Protein AF-B8M365-F1 (afdb_monomer)

Structure (mmCIF, N/CA/C/O backbone):
data_AF-B8M365-F1
#
_entry.id   AF-B8M365-F1
#
loop_
_atom_site.group_PDB
_atom_site.id
_atom_site.type_symbol
_atom_site.label_atom_id
_atom_site.label_alt_id
_atom_site.label_comp_id
_atom_site.label_asym_id
_atom_site.label_entity_id
_atom_site.label_seq_id
_atom_site.pdbx_PDB_ins_code
_atom_site.Cartn_x
_atom_site.Cartn_y
_atom_site.Cartn_z
_atom_site.occupancy
_atom_site.B_iso_or_equiv
_atom_site.auth_seq_id
_atom_site.auth_comp_id
_atom_site.auth_asym_id
_atom_site.auth_atom_id
_atom_site.pdbx_PDB_model_num
ATOM 1 N N . MET A 1 1 ? 27.243 -5.335 -14.458 1.00 75.81 1 MET A N 1
ATOM 2 C CA . MET A 1 1 ? 27.919 -6.411 -13.689 1.00 75.81 1 MET A CA 1
ATOM 3 C C . MET A 1 1 ? 27.919 -6.157 -12.179 1.00 75.81 1 MET A C 1
ATOM 5 O O . MET A 1 1 ? 27.579 -7.072 -11.443 1.00 75.81 1 MET A O 1
ATOM 9 N N . HIS A 1 2 ? 28.238 -4.947 -11.696 1.00 84.62 2 HIS A N 1
ATOM 10 C CA . HIS A 1 2 ? 28.269 -4.667 -10.249 1.00 84.62 2 HIS A CA 1
ATOM 11 C C . HIS A 1 2 ? 26.944 -4.940 -9.514 1.00 84.62 2 HIS A C 1
ATOM 13 O O . HIS A 1 2 ? 27.007 -5.467 -8.414 1.00 84.62 2 HIS A O 1
ATOM 19 N N . ALA A 1 3 ? 25.778 -4.722 -10.140 1.00 81.56 3 ALA A N 1
ATOM 20 C CA . ALA A 1 3 ? 24.477 -5.040 -9.534 1.00 81.56 3 ALA A CA 1
ATOM 21 C C . ALA A 1 3 ? 24.341 -6.520 -9.137 1.00 81.56 3 ALA A C 1
ATOM 23 O O . ALA A 1 3 ? 23.904 -6.835 -8.036 1.00 81.56 3 ALA A O 1
ATOM 24 N N . VAL A 1 4 ? 24.778 -7.430 -10.014 1.00 86.81 4 VAL A N 1
ATOM 25 C CA . VAL A 1 4 ? 24.763 -8.878 -9.751 1.00 86.81 4 VAL A CA 1
ATOM 26 C C . VAL A 1 4 ? 25.690 -9.208 -8.583 1.00 86.81 4 VAL A C 1
ATOM 28 O O . VAL A 1 4 ? 25.300 -9.934 -7.677 1.00 86.81 4 VAL A O 1
ATOM 31 N N . LEU A 1 5 ? 26.887 -8.613 -8.560 1.00 88.31 5 LEU A N 1
ATOM 32 C CA . LEU A 1 5 ? 27.856 -8.806 -7.478 1.00 88.31 5 LEU A CA 1
ATOM 33 C C . LEU A 1 5 ? 27.360 -8.241 -6.140 1.00 88.31 5 LEU A C 1
ATOM 35 O O . LEU A 1 5 ? 27.644 -8.830 -5.101 1.00 88.31 5 LEU A O 1
ATOM 39 N N . THR A 1 6 ? 26.592 -7.147 -6.152 1.00 85.19 6 THR A N 1
ATOM 40 C CA . THR A 1 6 ? 25.912 -6.626 -4.959 1.00 85.19 6 THR A CA 1
ATOM 41 C C . THR A 1 6 ? 24.927 -7.650 -4.405 1.00 85.19 6 THR A C 1
ATOM 43 O O . THR A 1 6 ? 24.971 -7.929 -3.210 1.00 85.19 6 THR A O 1
ATOM 46 N N . ILE A 1 7 ? 24.092 -8.259 -5.256 1.00 84.88 7 ILE A N 1
ATOM 47 C CA . ILE A 1 7 ? 23.144 -9.299 -4.828 1.00 84.88 7 ILE A CA 1
ATOM 48 C C . ILE A 1 7 ? 23.863 -10.539 -4.311 1.00 84.88 7 ILE A C 1
ATOM 50 O O . ILE A 1 7 ? 23.531 -11.035 -3.238 1.00 84.88 7 ILE A O 1
ATOM 54 N N . SER A 1 8 ? 24.881 -11.020 -5.025 1.00 88.00 8 SER A N 1
ATOM 55 C CA . SER A 1 8 ? 25.672 -12.168 -4.576 1.00 88.00 8 SER A CA 1
ATOM 56 C C . SER A 1 8 ? 26.343 -11.899 -3.227 1.00 88.00 8 SER A C 1
ATOM 58 O O . SER A 1 8 ? 26.321 -12.762 -2.355 1.00 88.00 8 SER A O 1
ATOM 60 N N . ALA A 1 9 ? 26.891 -10.697 -3.021 1.00 85.31 9 ALA A N 1
ATOM 61 C CA . ALA A 1 9 ? 27.483 -10.302 -1.746 1.00 85.31 9 ALA A CA 1
ATOM 62 C C . ALA A 1 9 ? 26.435 -10.142 -0.629 1.00 85.31 9 ALA A C 1
ATOM 64 O O . ALA A 1 9 ? 26.726 -10.515 0.505 1.00 85.31 9 ALA A O 1
ATOM 65 N N . SER A 1 10 ? 25.223 -9.659 -0.940 1.00 81.62 10 SER A N 1
ATOM 66 C CA . SER A 1 10 ? 24.085 -9.625 -0.001 1.00 81.62 10 SER A CA 1
ATOM 67 C C . SER A 1 10 ? 23.732 -11.034 0.475 1.00 81.62 10 SER A C 1
ATOM 69 O O . SER A 1 10 ? 23.729 -11.313 1.673 1.00 81.62 10 SER A O 1
ATOM 71 N N . HIS A 1 11 ? 23.566 -11.966 -0.467 1.00 84.00 11 HIS A N 1
ATOM 72 C CA . HIS A 1 11 ? 23.275 -13.366 -0.167 1.00 84.00 11 HIS A CA 1
ATOM 73 C C . HIS A 1 11 ? 24.380 -14.035 0.661 1.00 84.00 11 HIS A C 1
ATOM 75 O O . HIS A 1 11 ? 24.092 -14.744 1.624 1.00 84.00 11 HIS A O 1
ATOM 81 N N . LEU A 1 12 ? 25.651 -13.805 0.318 1.00 85.44 12 LEU A N 1
ATOM 82 C CA . LEU A 1 12 ? 26.779 -14.335 1.089 1.00 85.44 12 LEU A CA 1
ATOM 83 C C . LEU A 1 12 ? 26.839 -13.739 2.498 1.00 85.44 12 LEU A C 1
ATOM 85 O O . LEU A 1 12 ? 27.139 -14.456 3.448 1.00 85.44 12 LEU A O 1
ATOM 89 N N . ASN A 1 13 ? 26.513 -12.456 2.654 1.00 83.56 13 ASN A N 1
ATOM 90 C CA . ASN A 1 13 ? 26.421 -11.813 3.960 1.00 83.56 13 ASN A CA 1
ATOM 91 C C . ASN A 1 13 ? 25.272 -12.388 4.807 1.00 83.56 13 ASN A C 1
ATOM 93 O O . ASN A 1 13 ? 25.428 -12.529 6.016 1.00 83.56 13 ASN A O 1
ATOM 97 N N . TYR A 1 14 ? 24.150 -12.765 4.186 1.00 81.31 14 TYR A N 1
ATOM 98 C CA . TYR A 1 14 ? 23.052 -13.453 4.869 1.00 81.31 14 TYR A CA 1
ATOM 99 C C . TYR A 1 14 ? 23.452 -14.860 5.342 1.00 81.31 14 TYR A C 1
ATOM 101 O O . TYR A 1 14 ? 23.191 -15.227 6.485 1.00 81.31 14 TYR A O 1
ATOM 109 N N . LEU A 1 15 ? 24.121 -15.642 4.486 1.00 85.56 15 LEU A N 1
ATOM 110 C CA . LEU A 1 15 ? 24.550 -17.008 4.814 1.00 85.56 15 LEU A CA 1
ATOM 111 C C . LEU A 1 15 ? 25.716 -17.047 5.814 1.00 85.56 15 LEU A C 1
ATOM 113 O O . LEU A 1 15 ? 25.791 -17.954 6.641 1.00 85.56 15 LEU A O 1
ATOM 117 N N . LEU A 1 16 ? 26.634 -16.080 5.737 1.00 87.00 16 LEU A N 1
ATOM 118 C CA . LEU A 1 16 ? 27.863 -16.016 6.532 1.00 87.00 16 LEU A CA 1
ATOM 119 C C . LEU A 1 16 ? 28.022 -14.628 7.184 1.00 87.00 16 LEU A C 1
ATOM 121 O O . LEU A 1 16 ? 28.951 -13.885 6.848 1.00 87.00 16 LEU A O 1
ATOM 125 N N . PRO A 1 17 ? 27.162 -14.273 8.159 1.00 79.12 17 PRO A N 1
ATOM 126 C CA . PRO A 1 17 ? 27.130 -12.929 8.744 1.00 79.12 17 PRO A CA 1
ATOM 127 C C . PRO A 1 17 ? 28.373 -12.586 9.579 1.00 79.12 17 PRO A C 1
ATOM 129 O O . PRO A 1 17 ? 28.617 -11.421 9.883 1.00 79.12 17 PRO A O 1
ATOM 132 N N . GLN A 1 18 ? 29.178 -13.583 9.957 1.00 82.62 18 GLN A N 1
ATOM 133 C CA . GLN A 1 18 ? 30.396 -13.394 10.755 1.00 82.62 18 GLN A CA 1
ATOM 134 C C . GLN A 1 18 ? 31.571 -12.827 9.940 1.00 82.62 18 GLN A C 1
ATOM 136 O O . GLN A 1 18 ? 32.544 -12.336 10.512 1.00 82.62 18 GLN A O 1
ATOM 141 N N . GLN A 1 19 ? 31.498 -12.871 8.608 1.00 87.94 19 GLN A N 1
ATOM 142 C CA . GLN A 1 19 ? 32.554 -12.375 7.731 1.00 87.94 19 GLN A CA 1
ATOM 143 C C . GLN A 1 19 ? 32.288 -10.920 7.333 1.00 87.94 19 GLN A C 1
ATOM 145 O O . GLN A 1 19 ? 31.542 -10.633 6.396 1.00 87.94 19 GLN A O 1
ATOM 150 N N . ALA A 1 20 ? 32.964 -9.987 8.008 1.00 83.31 20 ALA A N 1
ATOM 151 C CA . ALA A 1 20 ? 32.857 -8.549 7.731 1.00 83.31 20 ALA A CA 1
ATOM 152 C C . ALA A 1 20 ? 33.226 -8.168 6.279 1.00 83.31 20 ALA A C 1
ATOM 154 O O . ALA A 1 20 ? 32.794 -7.128 5.772 1.00 83.31 20 ALA A O 1
ATOM 155 N N . GLU A 1 21 ? 33.997 -9.014 5.592 1.00 85.88 21 GLU A N 1
ATOM 156 C CA . GLU A 1 21 ? 34.370 -8.839 4.187 1.00 85.88 21 GLU A CA 1
ATOM 157 C C . GLU A 1 21 ? 33.162 -8.876 3.245 1.00 85.88 21 GLU A C 1
ATOM 159 O O . GLU A 1 21 ? 33.115 -8.082 2.306 1.00 85.88 21 GLU A O 1
ATOM 164 N N . ASN A 1 22 ? 32.146 -9.698 3.533 1.00 83.00 22 ASN A N 1
ATOM 165 C CA . ASN A 1 22 ? 30.946 -9.813 2.698 1.00 83.00 22 ASN A CA 1
ATOM 166 C C . ASN A 1 22 ? 30.120 -8.522 2.742 1.00 83.00 22 ASN A C 1
ATOM 168 O O . ASN A 1 22 ? 29.745 -7.979 1.700 1.00 83.00 22 ASN A O 1
ATOM 172 N N . LYS A 1 23 ? 29.943 -7.949 3.940 1.00 80.19 23 LYS A N 1
ATOM 173 C CA . LYS A 1 23 ? 29.295 -6.642 4.122 1.00 80.19 23 LYS A CA 1
ATOM 174 C C . LYS A 1 23 ? 30.067 -5.515 3.430 1.00 80.19 23 LYS A C 1
ATOM 176 O O . LYS A 1 23 ? 29.472 -4.637 2.805 1.00 80.19 23 LYS A O 1
ATOM 181 N N . ARG A 1 24 ? 31.403 -5.535 3.506 1.00 84.94 24 ARG A N 1
ATOM 182 C CA . ARG A 1 24 ? 32.257 -4.551 2.823 1.00 84.94 24 ARG A CA 1
ATOM 183 C C . ARG A 1 24 ? 32.151 -4.674 1.301 1.00 84.94 24 ARG A C 1
ATOM 185 O O . ARG A 1 24 ? 31.997 -3.657 0.628 1.00 84.94 24 ARG A O 1
ATOM 192 N N . ALA A 1 25 ? 32.213 -5.892 0.768 1.00 85.44 25 ALA A N 1
ATOM 193 C CA . ALA A 1 25 ? 32.089 -6.166 -0.660 1.00 85.44 25 ALA A CA 1
ATOM 194 C C . ALA A 1 25 ? 30.725 -5.714 -1.200 1.00 85.44 25 ALA A C 1
ATOM 196 O O . ALA A 1 25 ? 30.676 -5.010 -2.208 1.00 85.44 25 ALA A O 1
ATOM 197 N N . MET A 1 26 ? 29.641 -6.017 -0.480 1.00 84.31 26 MET A N 1
ATOM 198 C CA . MET A 1 26 ? 28.286 -5.554 -0.793 1.00 84.31 26 MET A CA 1
ATOM 199 C C . MET A 1 26 ? 28.225 -4.027 -0.951 1.00 84.31 26 MET A C 1
ATOM 201 O O . MET A 1 26 ? 27.811 -3.535 -1.999 1.00 84.31 26 MET A O 1
ATOM 205 N N . ASN A 1 27 ? 28.718 -3.269 0.035 1.00 81.31 27 ASN A N 1
ATOM 206 C CA . ASN A 1 27 ? 28.713 -1.801 -0.010 1.00 81.31 27 ASN A CA 1
ATOM 207 C C . ASN A 1 27 ? 29.565 -1.235 -1.161 1.00 81.31 27 ASN A C 1
ATOM 209 O O . ASN A 1 27 ? 29.186 -0.257 -1.812 1.00 81.31 27 ASN A O 1
ATOM 213 N N . ILE A 1 28 ? 30.715 -1.853 -1.445 1.00 87.69 28 ILE A N 1
ATOM 214 C CA . ILE A 1 28 ? 31.583 -1.449 -2.559 1.00 87.69 28 ILE A CA 1
ATOM 215 C C . ILE A 1 28 ? 30.867 -1.668 -3.895 1.00 87.69 28 ILE A C 1
ATOM 217 O O . ILE A 1 28 ? 30.856 -0.771 -4.738 1.00 87.69 28 ILE A O 1
ATOM 221 N N . TYR A 1 29 ? 30.241 -2.825 -4.102 1.00 86.81 29 TYR A N 1
ATOM 222 C CA . TYR A 1 29 ? 29.533 -3.093 -5.351 1.00 86.81 29 TYR A CA 1
ATOM 223 C C . TYR A 1 29 ? 28.278 -2.237 -5.497 1.00 86.81 29 TYR A C 1
ATOM 225 O O . TYR A 1 29 ? 28.026 -1.727 -6.590 1.00 86.81 29 TYR A O 1
ATOM 233 N N . LEU A 1 30 ? 27.547 -1.971 -4.411 1.00 83.75 30 LEU A N 1
ATOM 234 C CA . LEU A 1 30 ? 26.404 -1.060 -4.428 1.00 83.75 30 LEU A CA 1
ATOM 235 C C . LEU A 1 30 ? 26.826 0.361 -4.823 1.00 83.75 30 LEU A C 1
ATOM 237 O O . LEU A 1 30 ? 26.263 0.932 -5.758 1.00 83.75 30 LEU A O 1
ATOM 241 N N . SER A 1 31 ? 27.866 0.903 -4.181 1.00 83.44 31 SER A N 1
ATOM 242 C CA . SER A 1 31 ? 28.373 2.253 -4.476 1.00 83.44 31 SER A CA 1
ATOM 243 C C . SER A 1 31 ? 28.884 2.410 -5.911 1.00 83.44 31 SER A C 1
ATOM 245 O O . SER A 1 31 ? 28.840 3.509 -6.454 1.00 83.44 31 SER A O 1
ATOM 247 N N . ARG A 1 32 ? 29.313 1.318 -6.559 1.00 84.81 32 ARG A N 1
ATOM 248 C CA . ARG A 1 32 ? 29.678 1.297 -7.986 1.00 84.81 32 ARG A CA 1
ATOM 249 C C . ARG A 1 32 ? 28.491 1.061 -8.916 1.00 84.81 32 ARG A C 1
ATOM 251 O O . ARG A 1 32 ? 28.518 1.502 -10.061 1.00 84.81 32 ARG A O 1
ATOM 258 N N . THR A 1 33 ? 27.451 0.383 -8.441 1.00 83.88 33 THR A N 1
ATOM 259 C CA . THR A 1 33 ? 26.238 0.103 -9.219 1.00 83.88 33 THR A CA 1
ATOM 260 C C . THR A 1 33 ? 25.389 1.355 -9.399 1.00 83.88 33 THR A C 1
ATOM 262 O O . THR A 1 33 ? 24.939 1.622 -10.510 1.00 83.88 33 THR A O 1
ATOM 265 N N . LEU A 1 34 ? 25.202 2.151 -8.341 1.00 79.81 34 LEU A N 1
ATOM 266 C CA . LEU A 1 34 ? 24.310 3.317 -8.370 1.00 79.81 34 LEU A CA 1
ATOM 267 C C . LEU A 1 34 ? 24.721 4.390 -9.401 1.00 79.81 34 LEU A C 1
ATOM 269 O O . LEU A 1 34 ? 23.849 4.836 -10.147 1.00 79.81 34 LEU A O 1
ATOM 273 N N . PRO A 1 35 ? 26.002 4.802 -9.519 1.00 79.44 35 PRO A N 1
ATOM 274 C CA . PRO A 1 35 ? 26.420 5.760 -10.543 1.00 79.44 35 PRO A CA 1
ATOM 275 C C . PRO A 1 35 ? 26.262 5.208 -11.961 1.00 79.44 35 PRO A C 1
ATOM 277 O O . PRO A 1 35 ? 25.802 5.926 -12.843 1.00 79.44 35 PRO A O 1
ATOM 280 N N . GLY A 1 36 ? 26.587 3.925 -12.169 1.00 78.62 36 GLY A N 1
ATOM 281 C CA . GLY A 1 36 ? 26.425 3.264 -13.466 1.00 78.62 36 GLY A CA 1
ATOM 282 C C . GLY A 1 36 ? 24.960 3.177 -13.892 1.00 78.62 36 GLY A C 1
ATOM 283 O O . GLY A 1 36 ? 24.635 3.477 -15.034 1.00 78.62 36 GLY A O 1
ATOM 284 N N . PHE A 1 37 ? 24.066 2.854 -12.955 1.00 79.94 37 PHE A N 1
ATOM 285 C CA . PHE A 1 37 ? 22.625 2.872 -13.193 1.00 79.94 37 PHE A CA 1
ATOM 286 C C . PHE A 1 37 ? 22.124 4.282 -13.529 1.00 79.94 37 PHE A C 1
ATOM 288 O O . PHE A 1 37 ? 21.457 4.456 -14.541 1.00 79.94 37 PHE A O 1
ATOM 295 N N . ARG A 1 38 ? 22.501 5.307 -12.750 1.00 77.50 38 ARG A N 1
ATOM 296 C CA . ARG A 1 38 ? 22.121 6.708 -13.024 1.00 77.50 38 ARG A CA 1
ATOM 297 C C . ARG A 1 38 ? 22.599 7.187 -14.394 1.00 77.50 38 ARG A C 1
ATOM 299 O O . ARG A 1 38 ? 21.838 7.830 -15.108 1.00 77.50 38 ARG A O 1
ATOM 306 N N . SER A 1 39 ? 23.837 6.855 -14.760 1.00 77.06 39 SER A N 1
ATOM 307 C CA . SER A 1 39 ? 24.384 7.170 -16.080 1.00 77.06 39 SER A CA 1
ATOM 308 C C . SER A 1 39 ? 23.600 6.467 -17.186 1.00 77.06 39 SER A C 1
ATOM 310 O O . SER A 1 39 ? 23.249 7.112 -18.165 1.00 77.06 39 SER A O 1
ATOM 312 N N . GLY A 1 40 ? 23.287 5.179 -17.008 1.00 75.31 40 GLY A N 1
ATOM 313 C CA . GLY A 1 40 ? 22.514 4.397 -17.973 1.00 75.31 40 GLY A CA 1
ATOM 314 C C . GLY A 1 40 ? 21.084 4.907 -18.149 1.00 75.31 40 GLY A C 1
ATOM 315 O O . GLY A 1 40 ? 20.598 4.968 -19.271 1.00 75.31 40 GLY A O 1
ATOM 316 N N . VAL A 1 41 ? 20.432 5.349 -17.066 1.00 74.88 41 VAL A N 1
ATOM 317 C CA . VAL A 1 41 ? 19.110 5.997 -17.129 1.00 74.88 41 VAL A CA 1
ATOM 318 C C . VAL A 1 41 ? 19.164 7.291 -17.948 1.00 74.88 41 VAL A C 1
ATOM 320 O O . VAL A 1 41 ? 18.278 7.546 -18.758 1.00 74.88 41 VAL A O 1
ATOM 323 N N . GLY A 1 42 ? 20.228 8.085 -17.797 1.00 70.81 42 GLY A N 1
ATOM 324 C CA . GLY A 1 42 ? 20.433 9.305 -18.584 1.00 70.81 42 GLY A CA 1
ATOM 325 C C . GLY A 1 42 ? 20.670 9.063 -20.082 1.00 70.81 42 GLY A C 1
ATOM 326 O O . GLY A 1 42 ? 20.489 9.983 -20.875 1.00 70.81 42 GLY A O 1
ATOM 327 N N . THR A 1 43 ? 21.046 7.844 -20.480 1.00 69.81 43 THR A N 1
ATOM 328 C CA . THR A 1 43 ? 21.390 7.472 -21.863 1.00 69.81 43 THR A CA 1
ATOM 329 C C . THR A 1 43 ? 20.422 6.464 -22.490 1.00 69.81 43 THR A C 1
ATOM 331 O O . THR A 1 43 ? 20.741 5.898 -23.532 1.00 69.81 43 THR A O 1
ATOM 334 N N . ILE A 1 44 ? 19.225 6.263 -21.915 1.00 67.94 44 ILE A N 1
ATOM 335 C CA . ILE A 1 44 ? 18.193 5.323 -22.419 1.00 67.94 44 ILE A CA 1
ATOM 336 C C . ILE A 1 44 ? 17.839 5.550 -23.907 1.00 67.94 44 ILE A C 1
ATOM 338 O O . ILE A 1 44 ? 17.325 4.647 -24.560 1.00 67.94 44 ILE A O 1
ATOM 342 N N . ALA A 1 45 ? 18.174 6.719 -24.464 1.00 62.12 45 ALA A N 1
ATOM 343 C CA . ALA A 1 45 ? 18.035 7.049 -25.880 1.00 62.12 45 ALA A CA 1
ATOM 344 C C . ALA A 1 45 ? 18.764 6.097 -26.853 1.00 62.12 45 ALA A C 1
ATOM 346 O O . ALA A 1 45 ? 18.336 5.995 -27.999 1.00 62.12 45 ALA A O 1
ATOM 347 N N . SER A 1 46 ? 19.830 5.391 -26.449 1.00 62.75 46 SER A N 1
ATOM 348 C CA . SER A 1 46 ? 20.440 4.354 -27.295 1.00 62.75 46 SER A CA 1
ATOM 349 C C . SER A 1 46 ? 19.886 2.975 -26.929 1.00 62.75 46 SER A C 1
ATOM 351 O O . SER A 1 46 ? 20.235 2.433 -25.879 1.00 62.75 46 SER A O 1
ATOM 353 N N . LEU A 1 47 ? 19.064 2.386 -27.810 1.00 58.22 47 LEU A N 1
ATOM 354 C CA . LEU A 1 47 ? 18.400 1.076 -27.643 1.00 58.22 47 LEU A CA 1
ATOM 355 C C . LEU A 1 47 ? 19.309 -0.079 -27.169 1.00 58.22 47 LEU A C 1
ATOM 357 O O . LEU A 1 47 ? 18.813 -1.090 -26.679 1.00 58.22 47 LEU A O 1
ATOM 361 N N . GLN A 1 48 ? 20.628 0.040 -27.332 1.00 58.91 48 GLN A N 1
ATOM 362 C CA . GLN A 1 48 ? 21.592 -1.029 -27.075 1.00 58.91 48 GLN A CA 1
ATOM 363 C C . GLN A 1 48 ? 21.773 -1.374 -25.584 1.00 58.91 48 GLN A C 1
ATOM 365 O O . GLN A 1 48 ? 22.172 -2.495 -25.278 1.00 58.91 48 GLN A O 1
ATOM 370 N N . ASP A 1 49 ? 21.419 -0.466 -24.665 1.00 68.38 49 ASP A N 1
ATOM 371 C CA . ASP A 1 49 ? 21.664 -0.636 -23.220 1.00 68.38 49 ASP A CA 1
ATOM 372 C C . ASP A 1 49 ? 20.389 -0.676 -22.360 1.00 68.38 49 ASP A C 1
ATOM 374 O O . ASP A 1 49 ? 20.452 -0.854 -21.140 1.00 68.38 49 ASP A O 1
ATOM 378 N N . THR A 1 50 ? 19.211 -0.542 -22.970 1.00 73.75 50 THR A N 1
ATOM 379 C CA . THR A 1 50 ? 17.941 -0.392 -22.250 1.00 73.75 50 THR A CA 1
ATOM 380 C C . THR A 1 50 ? 17.610 -1.606 -21.378 1.00 73.75 50 THR A C 1
ATOM 382 O O . THR A 1 50 ? 17.228 -1.456 -20.216 1.00 73.75 50 THR A O 1
ATOM 385 N N . ASP A 1 51 ? 17.845 -2.818 -21.887 1.00 75.38 51 ASP A N 1
ATOM 386 C CA . ASP A 1 51 ? 17.634 -4.053 -21.127 1.00 75.38 51 ASP A CA 1
ATOM 387 C C . ASP A 1 51 ? 18.573 -4.160 -19.923 1.00 75.38 51 ASP A C 1
ATOM 389 O O . ASP A 1 51 ? 18.173 -4.598 -18.844 1.00 75.38 51 ASP A O 1
ATOM 393 N N . ALA A 1 52 ? 19.829 -3.736 -20.080 1.00 79.06 52 ALA A N 1
ATOM 394 C CA . ALA A 1 52 ? 20.799 -3.758 -18.996 1.00 79.06 52 ALA A CA 1
ATOM 395 C C . ALA A 1 52 ? 20.396 -2.787 -17.877 1.00 79.06 52 ALA A C 1
ATOM 397 O O . ALA A 1 52 ? 20.559 -3.113 -16.699 1.00 79.06 52 ALA A O 1
ATOM 398 N N . VAL A 1 53 ? 19.830 -1.627 -18.229 1.00 78.00 53 VAL A N 1
ATOM 399 C CA . VAL A 1 53 ? 19.296 -0.655 -17.266 1.00 78.00 53 VAL A CA 1
ATOM 400 C C . VAL A 1 53 ? 18.063 -1.216 -16.555 1.00 78.00 53 VAL A C 1
ATOM 402 O O . VAL A 1 53 ? 18.030 -1.193 -15.325 1.00 78.00 53 VAL A O 1
ATOM 405 N N . ILE A 1 54 ? 17.099 -1.793 -17.281 1.00 77.12 54 ILE A N 1
ATOM 406 C CA . ILE A 1 54 ? 15.897 -2.411 -16.689 1.00 77.12 54 ILE A CA 1
ATOM 407 C C . ILE A 1 54 ? 16.284 -3.559 -15.743 1.00 77.12 54 ILE A C 1
ATOM 409 O O . ILE A 1 54 ? 15.858 -3.582 -14.587 1.00 77.12 54 ILE A O 1
ATOM 413 N N . ALA A 1 55 ? 17.150 -4.476 -16.184 1.00 81.00 55 ALA A N 1
ATOM 414 C CA . ALA A 1 55 ? 17.632 -5.586 -15.362 1.00 81.00 55 ALA A CA 1
ATOM 415 C C . ALA A 1 55 ? 18.397 -5.097 -14.120 1.00 81.00 55 ALA A C 1
ATOM 417 O O . ALA A 1 55 ? 18.211 -5.624 -13.023 1.00 81.00 55 ALA A O 1
ATOM 418 N N . CYS A 1 56 ? 19.234 -4.066 -14.266 1.00 81.88 56 CYS A N 1
ATOM 419 C CA . CYS A 1 56 ? 19.931 -3.435 -13.145 1.00 81.88 56 CYS A CA 1
ATOM 420 C C . CYS A 1 56 ? 18.943 -2.817 -12.142 1.00 81.88 56 CYS A C 1
ATOM 422 O O . CYS A 1 56 ? 19.119 -2.975 -10.935 1.00 81.88 56 CYS A O 1
ATOM 424 N N . GLY A 1 57 ? 17.876 -2.183 -12.633 1.00 79.00 57 GLY A N 1
ATOM 425 C CA . GLY A 1 57 ? 16.784 -1.667 -11.815 1.00 79.00 57 GLY A CA 1
ATOM 426 C C . GLY A 1 57 ? 16.081 -2.765 -11.016 1.00 79.00 57 GLY A C 1
ATOM 427 O O . GLY A 1 57 ? 15.958 -2.642 -9.802 1.00 79.00 57 GLY A O 1
ATOM 428 N N . PHE A 1 58 ? 15.713 -3.887 -11.640 1.00 79.69 58 PHE A N 1
ATOM 429 C CA . PHE A 1 58 ? 15.130 -5.023 -10.913 1.00 79.69 58 PHE A CA 1
ATOM 430 C C . PHE A 1 58 ? 16.058 -5.579 -9.829 1.00 79.69 58 PHE A C 1
ATOM 432 O O . PHE A 1 58 ? 15.601 -5.875 -8.727 1.00 79.69 58 PHE A O 1
ATOM 439 N N . LEU A 1 59 ? 17.360 -5.682 -10.103 1.00 81.50 59 LEU A N 1
ATOM 440 C CA . LEU A 1 59 ? 18.335 -6.143 -9.112 1.00 81.50 59 LEU A CA 1
ATOM 441 C C . LEU A 1 59 ? 18.485 -5.157 -7.948 1.00 81.50 59 LEU A C 1
ATOM 443 O O . LEU A 1 59 ? 18.596 -5.585 -6.806 1.00 81.50 59 LEU A O 1
ATOM 447 N N . LEU A 1 60 ? 18.462 -3.848 -8.202 1.00 78.06 60 LEU A N 1
ATOM 448 C CA . LEU A 1 60 ? 18.495 -2.836 -7.142 1.00 78.06 60 LEU A CA 1
ATOM 449 C C . LEU A 1 60 ? 17.201 -2.815 -6.318 1.00 78.06 60 LEU A C 1
ATOM 451 O O . LEU A 1 60 ? 17.263 -2.647 -5.102 1.00 78.06 60 LEU A O 1
ATOM 455 N N . LEU A 1 61 ? 16.048 -3.039 -6.954 1.00 75.12 61 LEU A N 1
ATOM 456 C CA . LEU A 1 61 ? 14.769 -3.190 -6.263 1.00 75.12 61 LEU A CA 1
ATOM 457 C C . LEU A 1 61 ? 14.779 -4.438 -5.371 1.00 75.12 61 LEU A C 1
ATOM 459 O O . LEU A 1 61 ? 14.404 -4.363 -4.205 1.00 75.12 61 LEU A O 1
ATOM 463 N N . TYR A 1 62 ? 15.262 -5.566 -5.898 1.00 74.19 62 TYR A N 1
ATOM 464 C CA . TYR A 1 62 ? 15.435 -6.805 -5.141 1.00 74.19 62 TYR A CA 1
ATOM 465 C C . TYR A 1 62 ? 16.396 -6.613 -3.962 1.00 74.19 62 TYR A C 1
ATOM 467 O O . TYR A 1 62 ? 16.078 -7.006 -2.846 1.00 74.19 62 TYR A O 1
ATOM 475 N N . TYR A 1 63 ? 17.535 -5.948 -4.182 1.00 73.38 63 TYR A N 1
ATOM 476 C CA . TYR A 1 63 ? 18.492 -5.618 -3.124 1.00 73.38 63 TYR A CA 1
ATOM 477 C C . TYR A 1 63 ? 17.840 -4.824 -1.989 1.00 73.38 63 TYR A C 1
ATOM 479 O O . TYR A 1 63 ? 17.975 -5.168 -0.819 1.00 73.38 63 TYR A O 1
ATOM 487 N N . ALA A 1 64 ? 17.114 -3.764 -2.344 1.00 68.69 64 ALA A N 1
ATOM 488 C CA . ALA A 1 64 ? 16.457 -2.903 -1.377 1.00 68.69 64 ALA A CA 1
ATOM 489 C C . ALA A 1 64 ? 15.292 -3.612 -0.654 1.00 68.69 64 ALA A C 1
ATOM 491 O O . ALA A 1 64 ? 14.952 -3.234 0.464 1.00 68.69 64 ALA A O 1
ATOM 492 N N . TRP A 1 65 ? 14.704 -4.651 -1.257 1.00 65.19 65 TRP A N 1
ATOM 493 C CA . TRP A 1 65 ? 13.720 -5.517 -0.602 1.00 65.19 65 TRP A CA 1
ATOM 494 C C . TRP A 1 65 ? 14.376 -6.475 0.407 1.00 65.19 65 TRP A C 1
ATOM 496 O O . TRP A 1 65 ? 13.852 -6.649 1.510 1.00 65.19 65 TRP A O 1
ATOM 506 N N . ASP A 1 66 ? 15.489 -7.104 0.022 1.00 63.84 66 ASP A N 1
ATOM 507 C CA . ASP A 1 66 ? 16.207 -8.140 0.783 1.00 63.84 66 ASP A CA 1
ATOM 508 C C . ASP A 1 66 ? 16.951 -7.585 2.010 1.00 63.84 66 ASP A C 1
ATOM 510 O O . ASP A 1 66 ? 17.036 -8.248 3.049 1.00 63.84 66 ASP A O 1
ATOM 514 N N . ASP A 1 67 ? 17.449 -6.345 1.938 1.00 61.25 67 ASP A N 1
ATOM 515 C CA . ASP A 1 67 ? 18.180 -5.732 3.047 1.00 61.25 67 ASP A CA 1
ATOM 516 C C . ASP A 1 67 ? 17.239 -5.322 4.194 1.00 61.25 67 ASP A C 1
ATOM 518 O O . ASP A 1 67 ? 16.821 -4.177 4.349 1.00 61.25 67 ASP A O 1
ATOM 522 N N . SER A 1 68 ? 16.916 -6.300 5.037 1.00 50.72 68 SER A N 1
ATOM 523 C CA . SER A 1 68 ? 16.134 -6.139 6.266 1.00 50.72 68 SER A CA 1
ATOM 524 C C . SER A 1 68 ? 16.815 -5.264 7.330 1.00 50.72 68 SER A C 1
ATOM 526 O O . SER A 1 68 ? 16.166 -4.902 8.313 1.00 50.72 68 SER A O 1
ATOM 528 N N . ASN A 1 69 ? 18.098 -4.917 7.147 1.00 47.16 69 ASN A N 1
ATOM 529 C CA . ASN A 1 69 ? 18.903 -4.152 8.102 1.00 47.16 69 ASN A CA 1
ATOM 530 C C . ASN A 1 69 ? 19.143 -2.700 7.687 1.00 47.16 69 ASN A C 1
ATOM 532 O O . ASN A 1 69 ? 19.496 -1.882 8.540 1.00 47.16 69 ASN A O 1
ATOM 536 N N . GLN A 1 70 ? 18.987 -2.358 6.409 1.00 47.38 70 GLN A N 1
ATOM 537 C CA . GLN A 1 70 ? 18.972 -0.960 6.015 1.00 47.38 70 GLN A CA 1
ATOM 538 C C . GLN A 1 70 ? 17.592 -0.379 6.292 1.00 47.38 70 GLN A C 1
ATOM 540 O O . GLN A 1 70 ? 16.568 -0.893 5.849 1.00 47.38 70 GLN A O 1
ATOM 545 N N . SER A 1 71 ? 17.577 0.765 6.970 1.00 45.25 71 SER A N 1
ATOM 546 C CA . SER A 1 71 ? 16.438 1.678 7.033 1.00 45.25 71 SER A CA 1
ATOM 547 C C . SER A 1 71 ? 16.166 2.315 5.661 1.00 45.25 71 SER A C 1
ATOM 549 O O . SER A 1 71 ? 15.932 3.523 5.579 1.00 45.25 71 SER A O 1
ATOM 551 N N . ILE A 1 72 ? 16.283 1.551 4.564 1.00 45.69 72 ILE A N 1
ATOM 552 C CA . ILE A 1 72 ? 15.718 1.965 3.289 1.00 45.69 72 ILE A CA 1
ATOM 553 C C . ILE A 1 72 ? 14.230 2.044 3.568 1.00 45.69 72 ILE A C 1
ATOM 555 O O . ILE A 1 72 ? 13.549 1.033 3.752 1.00 45.69 72 ILE A O 1
ATOM 559 N N . ASP A 1 73 ? 13.774 3.283 3.688 1.00 51.53 73 ASP A N 1
ATOM 560 C CA . ASP A 1 73 ? 12.376 3.624 3.779 1.00 51.53 73 ASP A CA 1
ATOM 561 C C . ASP A 1 73 ? 11.640 2.823 2.701 1.00 51.53 73 ASP A C 1
ATOM 563 O O . ASP A 1 73 ? 11.982 2.897 1.517 1.00 51.53 73 ASP A O 1
ATOM 567 N N . SER A 1 74 ? 10.673 1.997 3.097 1.00 46.00 74 SER A N 1
ATOM 568 C CA . SER A 1 74 ? 9.853 1.236 2.149 1.00 46.00 74 SER A CA 1
ATOM 569 C C . SER A 1 74 ? 9.138 2.152 1.157 1.00 46.00 74 SER A C 1
ATOM 571 O O . SER A 1 74 ? 8.758 1.722 0.071 1.00 46.00 74 SER A O 1
ATOM 573 N N . ASP A 1 75 ? 8.997 3.428 1.504 1.00 46.59 75 ASP A N 1
ATOM 574 C CA . ASP A 1 75 ? 8.472 4.432 0.598 1.00 46.59 75 ASP A CA 1
ATOM 575 C C . ASP A 1 75 ? 9.527 4.795 -0.463 1.00 46.59 75 ASP A C 1
ATOM 577 O O . ASP A 1 75 ? 9.193 4.974 -1.628 1.00 46.59 75 ASP A O 1
ATOM 581 N N . GLY A 1 76 ? 10.822 4.768 -0.129 1.00 49.25 76 GLY A N 1
ATOM 582 C CA . GLY A 1 76 ? 11.938 4.837 -1.081 1.00 49.25 76 GLY A CA 1
ATOM 583 C C . GLY A 1 76 ? 11.956 3.682 -2.088 1.00 49.25 76 GLY A C 1
ATOM 584 O O . GLY A 1 76 ? 12.286 3.897 -3.252 1.00 49.25 76 GLY A O 1
ATOM 585 N N . LEU A 1 77 ? 11.537 2.479 -1.678 1.00 52.41 77 LEU A N 1
ATOM 586 C CA . LEU A 1 77 ? 11.295 1.345 -2.582 1.00 52.41 77 LEU A CA 1
ATOM 587 C C . LEU A 1 77 ? 10.128 1.612 -3.538 1.00 52.41 77 LEU A C 1
ATOM 589 O O . LEU A 1 77 ? 10.216 1.247 -4.708 1.00 52.41 77 LEU A O 1
ATOM 593 N N . LEU A 1 78 ? 9.064 2.271 -3.067 1.00 52.88 78 LEU A N 1
ATOM 594 C CA . LEU A 1 78 ? 7.950 2.701 -3.913 1.00 52.88 78 LEU A CA 1
ATOM 595 C C . LEU A 1 78 ? 8.415 3.753 -4.928 1.00 52.88 78 LEU A C 1
ATOM 597 O O . LEU A 1 78 ? 8.164 3.593 -6.115 1.00 52.88 78 LEU A O 1
ATOM 601 N N . TRP A 1 79 ? 9.170 4.771 -4.500 1.00 53.19 79 TRP A N 1
ATOM 602 C CA . TRP A 1 79 ? 9.792 5.751 -5.402 1.00 53.19 79 TRP A CA 1
ATOM 603 C C . TRP A 1 79 ? 10.732 5.090 -6.413 1.00 53.19 79 TRP A C 1
ATOM 605 O O . TRP A 1 79 ? 10.749 5.469 -7.583 1.00 53.19 79 TRP A O 1
ATOM 615 N N . PHE A 1 80 ? 11.491 4.080 -5.986 1.00 56.03 80 PHE A N 1
ATOM 616 C CA . PHE A 1 80 ? 12.388 3.327 -6.854 1.00 56.03 80 PHE A CA 1
ATOM 617 C C . PHE A 1 80 ? 11.621 2.458 -7.862 1.00 56.03 80 PHE A C 1
ATOM 619 O O . PHE A 1 80 ? 11.979 2.428 -9.036 1.00 56.03 80 PHE A O 1
ATOM 626 N N . ALA A 1 81 ? 10.532 1.807 -7.441 1.00 61.78 81 ALA A N 1
ATOM 627 C CA . ALA A 1 81 ? 9.631 1.064 -8.320 1.00 61.78 81 ALA A CA 1
ATOM 628 C C . ALA A 1 81 ? 8.914 1.990 -9.320 1.00 61.78 81 ALA A C 1
ATOM 630 O O . ALA A 1 81 ? 8.815 1.656 -10.499 1.00 61.78 81 ALA A O 1
ATOM 631 N N . THR A 1 82 ? 8.495 3.182 -8.888 1.00 59.72 82 THR A N 1
ATOM 632 C CA . THR A 1 82 ? 7.958 4.233 -9.764 1.00 59.72 82 THR A CA 1
ATOM 633 C C . THR A 1 82 ? 9.010 4.700 -10.770 1.00 59.72 82 THR A C 1
ATOM 635 O O . THR A 1 82 ? 8.729 4.757 -11.963 1.00 59.72 82 THR A O 1
ATOM 638 N N . GLY A 1 83 ? 10.248 4.948 -10.334 1.00 62.38 83 GLY A N 1
ATOM 639 C CA . GLY A 1 83 ? 11.356 5.292 -11.230 1.00 62.38 83 GLY A CA 1
ATOM 640 C C . GLY A 1 83 ? 11.677 4.178 -12.233 1.00 62.38 83 GLY A C 1
ATOM 641 O O . GLY A 1 83 ? 11.934 4.449 -13.402 1.00 62.38 83 GLY A O 1
ATOM 642 N N . LEU A 1 84 ? 11.593 2.910 -11.818 1.00 67.75 84 LEU A N 1
ATOM 643 C CA . LEU A 1 84 ? 11.740 1.763 -12.715 1.00 67.75 84 LEU A CA 1
ATOM 644 C C . LEU A 1 84 ? 10.598 1.695 -13.740 1.00 67.75 84 LEU A C 1
ATOM 646 O O . LEU A 1 84 ? 10.846 1.440 -14.916 1.00 67.75 84 LEU A O 1
ATOM 650 N N . SER A 1 85 ? 9.366 1.980 -13.318 1.00 65.62 85 SER A N 1
ATOM 651 C CA . SER A 1 85 ? 8.213 2.112 -14.213 1.00 65.62 85 SER A CA 1
ATOM 652 C C . SER A 1 85 ? 8.420 3.224 -15.248 1.00 65.62 85 SER A C 1
ATOM 654 O O . SER A 1 85 ? 8.111 3.034 -16.426 1.00 65.62 85 SER A O 1
ATOM 656 N N . GLU A 1 86 ? 8.987 4.368 -14.855 1.00 65.56 86 GLU A N 1
ATOM 657 C CA . GLU A 1 86 ? 9.323 5.458 -15.782 1.00 65.56 86 GLU A CA 1
ATOM 658 C C . GLU A 1 86 ? 10.392 5.042 -16.796 1.00 65.56 86 GLU A C 1
ATOM 660 O O . GLU A 1 86 ? 10.246 5.318 -17.986 1.00 65.56 86 GLU A O 1
ATOM 665 N N . VAL A 1 87 ? 11.424 4.322 -16.351 1.00 69.19 87 VAL A N 1
ATOM 666 C CA . VAL A 1 87 ? 12.473 3.767 -17.219 1.00 69.19 87 VAL A CA 1
ATOM 667 C C . VAL A 1 87 ? 11.892 2.781 -18.234 1.00 69.19 87 VAL A C 1
ATOM 669 O O . VAL A 1 87 ? 12.207 2.877 -19.416 1.00 69.19 87 VAL A O 1
ATOM 672 N N . ILE A 1 88 ? 11.012 1.871 -17.804 1.00 70.75 88 ILE A N 1
ATOM 673 C CA . ILE A 1 88 ? 10.339 0.901 -18.687 1.00 70.75 88 ILE A CA 1
ATOM 674 C C . ILE A 1 88 ? 9.423 1.617 -19.689 1.00 70.75 88 ILE A C 1
ATOM 676 O O . ILE A 1 88 ? 9.377 1.261 -20.864 1.00 70.75 88 ILE A O 1
ATOM 680 N N . THR A 1 89 ? 8.722 2.659 -19.247 1.00 68.88 89 THR A N 1
ATOM 681 C CA . THR A 1 89 ? 7.847 3.454 -20.115 1.00 68.88 89 THR A CA 1
ATOM 682 C C . THR A 1 89 ? 8.650 4.232 -21.160 1.00 68.88 89 THR A C 1
ATOM 684 O O . THR A 1 89 ? 8.288 4.234 -22.334 1.00 68.88 89 THR A O 1
ATOM 687 N N . ALA A 1 90 ? 9.760 4.862 -20.761 1.00 69.56 90 ALA A N 1
ATOM 688 C CA . ALA A 1 90 ? 10.653 5.584 -21.666 1.00 69.56 90 ALA A CA 1
ATOM 689 C C . ALA A 1 90 ? 11.353 4.642 -22.659 1.00 69.56 90 ALA A C 1
ATOM 691 O O . ALA A 1 90 ? 11.465 4.951 -23.842 1.00 69.56 90 ALA A O 1
ATOM 692 N N . ALA A 1 91 ? 11.772 3.464 -22.193 1.00 68.69 91 ALA A N 1
ATOM 693 C CA . ALA A 1 91 ? 12.286 2.393 -23.040 1.00 68.69 91 ALA A CA 1
ATOM 694 C C . ALA A 1 91 ? 11.279 2.006 -24.130 1.00 68.69 91 ALA A C 1
ATOM 696 O O . ALA A 1 91 ? 11.628 1.922 -25.306 1.00 68.69 91 ALA A O 1
ATOM 697 N N . TYR A 1 92 ? 10.016 1.830 -23.740 1.00 68.00 92 TYR A N 1
ATOM 698 C CA . TYR A 1 92 ? 8.942 1.471 -24.653 1.00 68.00 92 TYR A CA 1
ATOM 699 C C . TYR A 1 92 ? 8.648 2.563 -25.693 1.00 68.00 92 TYR A C 1
ATOM 701 O O . TYR A 1 92 ? 8.509 2.252 -26.876 1.00 68.00 92 TYR A O 1
ATOM 709 N N . THR A 1 93 ? 8.569 3.842 -25.301 1.00 69.19 93 THR A N 1
ATOM 710 C CA . THR A 1 93 ? 8.278 4.928 -26.258 1.00 69.19 93 THR A CA 1
ATOM 711 C C . THR A 1 93 ? 9.350 5.032 -27.339 1.00 69.19 93 THR A C 1
ATOM 713 O O . THR A 1 93 ? 9.010 5.204 -28.509 1.00 69.19 93 THR A O 1
ATOM 716 N N . ILE A 1 94 ? 10.619 4.845 -26.977 1.00 68.50 94 ILE A N 1
ATOM 717 C CA . ILE A 1 94 ? 11.747 4.830 -27.916 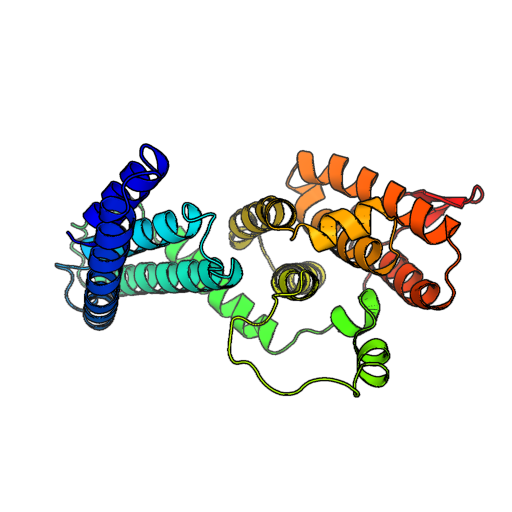1.00 68.50 94 ILE A CA 1
ATOM 718 C C . ILE A 1 94 ? 11.689 3.586 -28.817 1.00 68.50 94 ILE A C 1
ATOM 720 O O . ILE A 1 94 ? 11.786 3.700 -30.036 1.00 68.50 94 ILE A O 1
ATOM 724 N N . GLN A 1 95 ? 11.440 2.403 -28.247 1.00 66.19 95 GLN A N 1
ATOM 725 C CA . GLN A 1 95 ? 11.338 1.148 -29.006 1.00 66.19 95 GLN A CA 1
ATOM 726 C C . GLN A 1 95 ? 10.156 1.132 -29.990 1.00 66.19 95 GLN A C 1
ATOM 728 O O . GLN A 1 95 ? 10.256 0.541 -31.064 1.00 66.19 95 GLN A O 1
ATOM 733 N N . SER A 1 96 ? 9.053 1.818 -29.668 1.00 61.44 96 SER A N 1
ATOM 734 C CA . SER A 1 96 ? 7.889 1.937 -30.557 1.00 61.44 96 SER A CA 1
ATOM 735 C C . SER A 1 96 ? 8.165 2.744 -31.835 1.00 61.44 96 SER A C 1
ATOM 737 O O . SER A 1 96 ? 7.466 2.554 -32.829 1.00 61.44 96 SER A O 1
ATOM 739 N N . GLN A 1 97 ? 9.184 3.614 -31.832 1.00 63.81 97 GLN A N 1
ATOM 740 C CA . GLN A 1 97 ? 9.551 4.447 -32.984 1.00 63.81 97 GLN A CA 1
ATOM 741 C C . GLN A 1 97 ? 10.457 3.717 -33.984 1.00 63.81 97 GLN A C 1
ATOM 743 O O . GLN A 1 97 ? 10.349 3.968 -35.182 1.00 63.81 97 GLN A O 1
ATOM 748 N N . ASP A 1 98 ? 11.301 2.791 -33.517 1.00 60.41 98 ASP A N 1
ATOM 749 C CA . ASP A 1 98 ? 12.346 2.152 -34.337 1.00 60.41 98 ASP A CA 1
ATOM 750 C C . ASP A 1 98 ? 11.937 0.807 -34.967 1.00 60.41 98 ASP A C 1
ATOM 752 O O . ASP A 1 98 ? 12.704 0.212 -35.728 1.00 60.41 98 ASP A O 1
ATOM 756 N N . GLY A 1 99 ? 10.736 0.292 -34.669 1.00 57.81 99 GLY A N 1
ATOM 757 C CA . GLY A 1 99 ? 10.137 -0.883 -35.328 1.00 57.81 99 GLY A CA 1
ATOM 758 C C . GLY A 1 99 ? 10.904 -2.212 -35.193 1.00 57.81 99 GLY A C 1
ATOM 759 O O . GLY A 1 99 ? 10.451 -3.236 -35.701 1.00 57.81 99 GLY A O 1
ATOM 760 N N . THR A 1 100 ? 12.047 -2.227 -34.505 1.00 57.12 100 THR A N 1
ATOM 761 C CA . THR A 1 100 ? 12.959 -3.370 -34.368 1.00 57.12 100 THR A CA 1
ATOM 762 C C . THR A 1 100 ? 13.024 -3.800 -32.905 1.00 57.12 100 THR A C 1
ATOM 764 O O . THR A 1 100 ? 13.855 -3.370 -32.110 1.00 57.12 100 THR A O 1
ATOM 767 N N . ASN A 1 101 ? 12.072 -4.648 -32.523 1.00 55.56 101 ASN A N 1
ATOM 768 C CA . ASN A 1 101 ? 11.847 -5.035 -31.136 1.00 55.56 101 ASN A CA 1
ATOM 769 C C . ASN A 1 101 ? 12.751 -6.222 -30.737 1.00 55.56 101 ASN A C 1
ATOM 771 O O . ASN A 1 101 ? 12.307 -7.365 -30.738 1.00 55.56 101 ASN A O 1
ATOM 775 N N . ASN A 1 102 ? 14.033 -5.964 -30.446 1.00 61.22 102 ASN A N 1
ATOM 776 C CA . ASN A 1 102 ? 15.032 -7.026 -30.216 1.00 61.22 102 ASN A CA 1
ATOM 777 C C . ASN A 1 102 ? 15.516 -7.178 -28.758 1.00 61.22 102 ASN A C 1
ATOM 779 O O . ASN A 1 102 ? 16.371 -8.024 -28.496 1.00 61.22 102 ASN A O 1
ATOM 783 N N . GLY A 1 103 ? 15.007 -6.386 -27.807 1.00 67.00 103 GLY A N 1
ATOM 784 C CA . GLY A 1 103 ? 15.442 -6.458 -26.404 1.00 67.00 103 GLY A CA 1
ATOM 785 C C . GLY A 1 103 ? 14.829 -7.632 -25.633 1.00 67.00 103 GLY A C 1
ATOM 786 O O . GLY A 1 103 ? 13.708 -8.033 -25.915 1.00 67.00 103 GLY A O 1
ATOM 787 N N . ILE A 1 104 ? 15.494 -8.194 -24.621 1.00 68.94 104 ILE A N 1
ATOM 788 C CA . ILE A 1 104 ? 14.975 -9.331 -23.826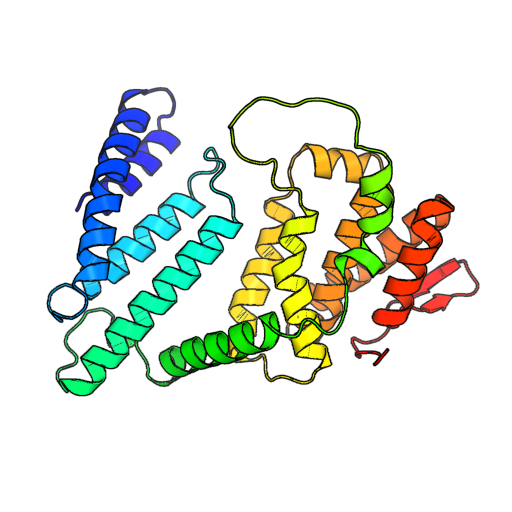 1.00 68.94 104 ILE A CA 1
ATOM 789 C C . ILE A 1 104 ? 13.663 -9.009 -23.088 1.00 68.94 104 ILE A C 1
ATOM 791 O O . ILE A 1 104 ? 12.886 -9.920 -22.797 1.00 68.94 104 ILE A O 1
ATOM 795 N N . PHE A 1 105 ? 13.382 -7.726 -22.828 1.00 67.38 105 PHE A N 1
ATOM 796 C CA . PHE A 1 105 ? 12.135 -7.274 -22.203 1.00 67.38 105 PHE A CA 1
ATOM 797 C C . PHE A 1 105 ? 11.030 -6.896 -23.204 1.00 67.38 105 PHE A C 1
ATOM 799 O O . PHE A 1 105 ? 9.946 -6.512 -22.770 1.00 67.38 105 PHE A O 1
ATOM 806 N N . HIS A 1 106 ? 11.238 -7.057 -24.519 1.00 65.06 106 HIS A N 1
ATOM 807 C CA . HIS A 1 106 ? 10.257 -6.678 -25.552 1.00 65.06 106 HIS A CA 1
ATOM 808 C C . HIS A 1 106 ? 8.874 -7.320 -25.359 1.00 65.06 106 HIS A C 1
ATOM 810 O O . HIS A 1 106 ? 7.850 -6.680 -25.583 1.00 65.06 106 HIS A O 1
ATOM 816 N N . ASN A 1 107 ? 8.840 -8.571 -24.889 1.00 59.12 107 ASN A N 1
ATOM 817 C CA . ASN A 1 107 ? 7.603 -9.309 -24.613 1.00 59.12 107 ASN A CA 1
ATOM 818 C C . ASN A 1 107 ? 6.871 -8.830 -23.354 1.00 59.12 107 ASN A C 1
ATOM 820 O O . ASN A 1 107 ? 5.693 -9.126 -23.186 1.00 59.12 107 ASN A O 1
ATOM 824 N N . TYR A 1 108 ? 7.562 -8.119 -22.463 1.00 57.06 108 TYR A N 1
ATOM 825 C CA . TYR A 1 108 ? 7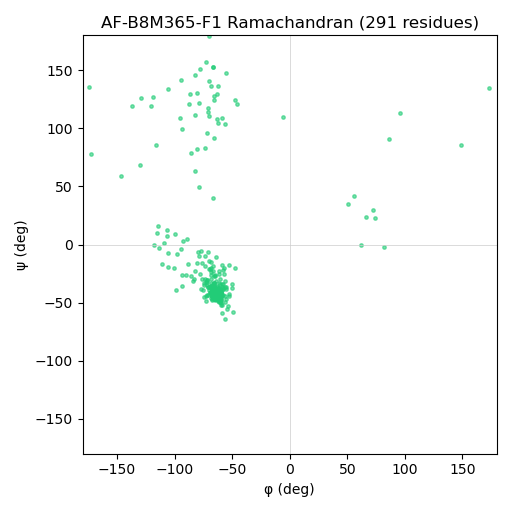.003 -7.575 -21.223 1.00 57.06 108 TYR A CA 1
ATOM 826 C C . TYR A 1 108 ? 6.664 -6.086 -21.356 1.00 57.06 108 TYR A C 1
ATOM 828 O O . TYR A 1 108 ? 5.803 -5.584 -20.638 1.00 57.06 108 TYR A O 1
ATOM 836 N N . ALA A 1 109 ? 7.259 -5.399 -22.333 1.00 57.62 109 ALA A N 1
ATOM 837 C CA . ALA A 1 109 ? 6.885 -4.061 -22.775 1.00 57.62 109 ALA A CA 1
ATOM 838 C C . ALA A 1 109 ? 5.646 -4.103 -23.699 1.00 57.62 109 ALA A C 1
ATOM 840 O O . ALA A 1 109 ? 5.637 -3.555 -24.800 1.00 57.62 109 ALA A O 1
ATOM 841 N N . ILE A 1 110 ? 4.590 -4.803 -23.269 1.00 60.19 110 ILE A N 1
ATOM 842 C CA . ILE A 1 110 ? 3.331 -4.906 -24.016 1.00 60.19 110 ILE A CA 1
ATOM 843 C C . ILE A 1 110 ? 2.659 -3.521 -24.015 1.00 60.19 110 ILE A C 1
ATOM 845 O O . ILE A 1 110 ? 2.560 -2.909 -22.945 1.00 60.19 110 ILE A O 1
ATOM 849 N N . PRO A 1 111 ? 2.117 -3.045 -25.155 1.00 57.19 111 PRO A N 1
ATOM 850 C CA . PRO A 1 111 ? 1.457 -1.740 -25.261 1.00 57.19 111 PRO A CA 1
ATOM 851 C C . PRO A 1 111 ? 0.406 -1.481 -24.176 1.00 57.19 111 PRO A C 1
ATOM 853 O O . PRO A 1 111 ? 0.255 -0.360 -23.702 1.00 57.19 111 PRO A O 1
ATOM 856 N N . GLN A 1 112 ? -0.295 -2.534 -23.755 1.00 56.75 112 GLN A N 1
ATOM 857 C CA . GLN A 1 112 ? -1.331 -2.484 -22.726 1.00 56.75 112 GLN A CA 1
ATOM 858 C C . GLN A 1 112 ? -0.762 -2.146 -21.340 1.00 56.75 112 GLN A C 1
ATOM 860 O O . GLN A 1 112 ? -1.337 -1.320 -20.641 1.00 56.75 112 GLN A O 1
ATOM 865 N N . TYR A 1 113 ? 0.390 -2.710 -20.960 1.00 56.09 113 TYR A N 1
ATOM 866 C CA . TYR A 1 113 ? 1.021 -2.432 -19.665 1.00 56.09 113 TYR A CA 1
ATOM 867 C C . TYR A 1 113 ? 1.703 -1.062 -19.638 1.00 56.09 113 TYR A C 1
ATOM 869 O O . TYR A 1 113 ? 1.588 -0.349 -18.647 1.00 56.09 113 TYR A O 1
ATOM 877 N N . ALA A 1 114 ? 2.359 -0.651 -20.728 1.00 58.56 114 ALA A N 1
ATOM 878 C CA . ALA A 1 114 ? 2.963 0.680 -20.817 1.00 58.56 114 ALA A CA 1
ATOM 879 C C . ALA A 1 114 ? 1.901 1.793 -20.770 1.00 58.56 114 ALA A C 1
ATOM 881 O O . ALA A 1 114 ? 2.076 2.787 -20.066 1.00 58.56 114 ALA A O 1
ATOM 882 N N . GLN A 1 115 ? 0.770 1.599 -21.460 1.00 58.31 115 GLN A N 1
ATOM 883 C CA . GLN A 1 115 ? -0.373 2.506 -21.358 1.00 58.31 115 GLN A CA 1
ATOM 884 C C . GLN A 1 115 ? -0.978 2.489 -19.957 1.00 58.31 115 GLN A C 1
ATOM 886 O O . GLN A 1 115 ? -1.201 3.554 -19.402 1.00 58.31 115 GLN A O 1
ATOM 891 N N . MET A 1 116 ? -1.148 1.318 -19.335 1.00 56.53 116 MET A N 1
ATOM 892 C CA . MET A 1 116 ? -1.618 1.220 -17.950 1.00 56.53 116 MET A CA 1
ATOM 893 C C . MET A 1 116 ? -0.732 2.017 -16.979 1.00 56.53 116 MET A C 1
ATOM 895 O O . MET A 1 116 ? -1.249 2.749 -16.143 1.00 56.53 116 MET A O 1
ATOM 899 N N . LEU A 1 117 ? 0.596 1.924 -17.099 1.00 56.25 117 LEU A N 1
ATOM 900 C CA . LEU A 1 117 ? 1.536 2.657 -16.243 1.00 56.25 117 LEU A CA 1
ATOM 901 C C . LEU A 1 117 ? 1.496 4.175 -16.484 1.00 56.25 117 LEU A C 1
ATOM 903 O O . LEU A 1 117 ? 1.543 4.951 -15.527 1.00 56.25 117 LEU A O 1
ATOM 907 N N . LEU A 1 118 ? 1.369 4.608 -17.741 1.00 58.38 118 LEU A N 1
ATOM 908 C CA . LEU A 1 118 ? 1.179 6.018 -18.095 1.00 58.38 118 LEU A CA 1
ATOM 909 C C . LEU A 1 118 ? -0.147 6.568 -17.563 1.00 58.38 118 LEU A C 1
ATOM 911 O O . LEU A 1 118 ? -0.168 7.674 -17.028 1.00 58.38 118 LEU A O 1
ATOM 915 N N . ASP A 1 119 ? -1.219 5.789 -17.665 1.00 55.59 119 ASP A N 1
ATOM 916 C CA . ASP A 1 119 ? -2.559 6.176 -17.232 1.00 55.59 119 ASP A CA 1
ATOM 917 C C . ASP A 1 119 ? -2.656 6.232 -15.698 1.00 55.59 119 ASP A C 1
ATOM 919 O O . ASP A 1 119 ? -3.239 7.150 -15.128 1.00 55.59 119 ASP A O 1
ATOM 923 N N . ILE A 1 120 ? -1.983 5.317 -14.992 1.00 53.16 120 ILE A N 1
ATOM 924 C CA . ILE A 1 120 ? -1.805 5.401 -13.535 1.00 53.16 120 ILE A CA 1
ATOM 925 C C . ILE A 1 120 ? -1.064 6.687 -13.162 1.00 53.16 120 ILE A C 1
ATOM 927 O O . ILE A 1 120 ? -1.461 7.366 -12.215 1.00 53.16 120 ILE A O 1
ATOM 931 N N . ARG A 1 121 ? -0.002 7.049 -13.891 1.00 55.25 121 ARG A N 1
ATOM 932 C CA . ARG A 1 121 ? 0.802 8.250 -13.619 1.00 55.25 121 ARG A CA 1
ATOM 933 C C . ARG A 1 121 ? 0.012 9.536 -13.834 1.00 55.25 121 ARG A C 1
ATOM 935 O O . ARG A 1 121 ? 0.064 10.424 -12.989 1.00 55.25 121 ARG A O 1
ATOM 942 N N . THR A 1 122 ? -0.708 9.655 -14.946 1.00 56.38 122 THR A N 1
ATOM 943 C CA . THR A 1 122 ? -1.536 10.837 -15.224 1.00 56.38 122 THR A CA 1
ATOM 944 C C . THR A 1 122 ? -2.649 10.964 -14.190 1.00 56.38 122 THR A C 1
ATOM 946 O O . THR A 1 122 ? -2.832 12.051 -13.646 1.00 56.38 122 THR A O 1
ATOM 949 N N . ARG A 1 123 ? -3.309 9.851 -13.837 1.00 51.25 123 ARG A N 1
ATOM 950 C CA . ARG A 1 123 ? -4.380 9.814 -12.830 1.00 51.25 123 ARG A CA 1
ATOM 951 C C . ARG A 1 123 ? -3.871 10.136 -11.421 1.00 51.25 123 ARG A C 1
ATOM 953 O O . ARG A 1 123 ? -4.484 10.951 -10.739 1.00 51.25 123 ARG A O 1
ATOM 960 N N . THR A 1 124 ? -2.726 9.590 -11.001 1.00 48.75 124 THR A N 1
ATOM 961 C CA . THR A 1 124 ? -2.117 9.889 -9.685 1.00 48.75 124 THR A CA 1
ATOM 962 C C . THR A 1 124 ? -1.564 11.309 -9.597 1.00 48.75 124 THR A C 1
ATOM 964 O O . THR A 1 124 ? -1.765 11.963 -8.579 1.00 48.75 124 THR A O 1
ATOM 967 N N . ALA A 1 125 ? -0.939 11.832 -10.655 1.00 49.25 125 ALA A N 1
ATOM 968 C CA . ALA A 1 125 ? -0.488 13.223 -10.698 1.00 49.25 125 ALA A CA 1
ATOM 969 C C . ALA A 1 125 ? -1.666 14.213 -10.678 1.00 49.25 125 ALA A C 1
ATOM 971 O O . ALA A 1 125 ? -1.576 15.244 -10.016 1.00 49.25 125 ALA A O 1
ATOM 972 N N . SER A 1 126 ? -2.784 13.886 -11.341 1.00 48.41 126 SER A N 1
ATOM 973 C CA . SER A 1 126 ? -4.013 14.689 -11.271 1.00 48.41 126 SER A CA 1
ATOM 974 C C . SER A 1 126 ? -4.750 14.563 -9.932 1.00 48.41 126 SER A C 1
ATOM 976 O O . SER A 1 126 ? -5.342 15.537 -9.473 1.00 48.41 126 SER A O 1
ATOM 978 N N . ALA A 1 127 ? -4.687 13.398 -9.278 1.00 45.03 127 ALA A N 1
ATOM 979 C CA . ALA A 1 127 ? -5.282 13.172 -7.959 1.00 45.03 127 ALA A CA 1
ATOM 980 C C . ALA A 1 127 ? -4.466 13.840 -6.838 1.00 45.03 127 ALA A C 1
ATOM 982 O O . ALA A 1 127 ? -5.036 14.387 -5.902 1.00 45.03 127 ALA A O 1
ATOM 983 N N . ALA A 1 128 ? -3.134 13.885 -6.955 1.00 45.72 128 ALA A N 1
ATOM 984 C CA . ALA A 1 128 ? -2.262 14.538 -5.977 1.00 45.72 128 ALA A CA 1
ATOM 985 C C . ALA A 1 128 ? -2.475 16.063 -5.890 1.00 45.72 128 ALA A C 1
ATOM 987 O O . ALA A 1 128 ? -2.231 16.653 -4.840 1.00 45.72 128 ALA A O 1
ATOM 988 N N . SER A 1 129 ? -2.958 16.709 -6.961 1.00 47.94 129 SER A N 1
ATOM 989 C CA . SER A 1 129 ? -3.342 18.130 -6.939 1.00 47.94 129 SER A CA 1
ATOM 990 C C . SER A 1 129 ? -4.710 18.407 -6.301 1.00 47.94 129 SER A C 1
ATOM 992 O O . SER A 1 129 ? -5.025 19.569 -6.052 1.00 47.94 129 SER A O 1
ATOM 994 N N . TYR A 1 130 ? -5.505 17.370 -6.012 1.00 46.25 130 TYR A N 1
ATOM 995 C CA . TYR A 1 130 ? -6.857 17.480 -5.463 1.00 46.25 130 TYR A CA 1
ATOM 996 C C . TYR A 1 130 ? -7.179 16.304 -4.526 1.00 46.25 130 TYR A C 1
ATOM 998 O O . TYR A 1 130 ? -8.150 15.590 -4.762 1.00 46.25 130 TYR A O 1
ATOM 1006 N N . LEU A 1 131 ? -6.403 16.094 -3.454 1.00 53.69 131 LEU A N 1
ATOM 1007 C CA . LEU A 1 131 ? -6.969 15.373 -2.306 1.00 53.69 131 LEU A CA 1
ATOM 1008 C C . LEU A 1 131 ? -8.185 16.171 -1.844 1.00 53.69 131 LEU A C 1
ATOM 1010 O O . LEU A 1 131 ? -8.035 17.279 -1.325 1.00 53.69 131 LEU A O 1
ATOM 1014 N N . SER A 1 132 ? -9.382 15.644 -2.081 1.00 60.78 132 SER A N 1
ATOM 1015 C CA . SER A 1 132 ? -10.608 16.349 -1.713 1.00 60.78 132 SER A CA 1
ATOM 1016 C C . SER A 1 132 ? -10.886 16.218 -0.217 1.00 60.78 132 SER A C 1
ATOM 1018 O O . SER A 1 132 ? -11.561 17.076 0.354 1.00 60.78 132 SER A O 1
ATOM 1020 N N . TYR A 1 133 ? -10.379 15.154 0.414 1.00 64.69 133 TYR A N 1
ATOM 1021 C CA . TYR A 1 133 ? -10.647 14.824 1.808 1.00 64.69 133 TYR A CA 1
ATOM 1022 C C . TYR A 1 133 ? -9.369 14.808 2.659 1.00 64.69 133 TYR A C 1
ATOM 1024 O O . TYR A 1 133 ? -8.395 14.119 2.354 1.00 64.69 133 TYR A O 1
ATOM 1032 N N . ASP A 1 134 ? -9.384 15.556 3.765 1.00 71.56 134 ASP A N 1
ATOM 1033 C CA . ASP A 1 134 ? -8.288 15.600 4.739 1.00 71.56 134 ASP A CA 1
ATOM 1034 C C . ASP A 1 134 ? -8.345 14.386 5.682 1.00 71.56 134 ASP A C 1
ATOM 1036 O O . ASP A 1 134 ? -8.878 14.452 6.792 1.00 71.56 134 ASP A O 1
ATOM 1040 N N . PHE A 1 135 ? -7.821 13.247 5.230 1.00 73.62 135 PHE A N 1
ATOM 1041 C CA . PHE A 1 135 ? -7.761 12.020 6.033 1.00 73.62 135 PHE A CA 1
ATOM 1042 C C . PHE A 1 135 ? -6.883 12.175 7.282 1.00 73.62 135 PHE A C 1
ATOM 1044 O O . PHE A 1 135 ? -7.217 11.662 8.349 1.00 73.62 135 PHE A O 1
ATOM 1051 N N . ASP A 1 136 ? -5.783 12.917 7.181 1.00 70.50 136 ASP A N 1
ATOM 1052 C CA . ASP A 1 136 ? -4.829 13.098 8.274 1.00 70.50 136 ASP A CA 1
ATOM 1053 C C . ASP A 1 136 ? -5.428 13.908 9.433 1.00 70.50 136 ASP A C 1
ATOM 1055 O O . ASP A 1 136 ? -5.283 13.537 10.606 1.00 70.50 136 ASP A O 1
ATOM 1059 N N . GLY A 1 137 ? -6.133 14.998 9.127 1.00 69.50 137 GLY A N 1
ATOM 1060 C CA . GLY A 1 137 ? -6.842 15.796 10.120 1.00 69.50 137 GLY A CA 1
ATOM 1061 C C . GLY A 1 137 ? -8.069 15.080 10.680 1.00 69.50 137 GLY A C 1
ATOM 1062 O O . GLY A 1 137 ? -8.263 15.068 11.898 1.00 69.50 137 GLY A O 1
ATOM 1063 N N . ASN A 1 138 ? -8.869 14.440 9.820 1.00 75.12 138 ASN A N 1
ATOM 1064 C CA . ASN A 1 138 ? -10.136 13.828 10.227 1.00 75.12 138 ASN A CA 1
ATOM 1065 C C . ASN A 1 138 ? -9.979 12.493 10.956 1.00 75.12 138 ASN A C 1
ATOM 1067 O O . ASN A 1 138 ? -10.733 12.230 11.893 1.00 75.12 138 ASN A O 1
ATOM 1071 N N . PHE A 1 139 ? -9.034 11.645 10.546 1.00 79.00 139 PHE A N 1
ATOM 1072 C CA . PHE A 1 139 ? -8.885 10.304 11.119 1.00 79.00 139 PHE A CA 1
ATOM 1073 C C . PHE A 1 139 ? -7.783 10.259 12.169 1.00 79.00 139 PHE A C 1
ATOM 1075 O O . PHE A 1 139 ? -7.972 9.652 13.221 1.00 79.00 139 PHE A O 1
ATOM 1082 N N . LEU A 1 140 ? -6.666 10.958 11.949 1.00 78.00 140 LEU A N 1
ATOM 1083 C CA . LEU A 1 140 ? -5.478 10.846 12.803 1.00 78.00 140 LEU A CA 1
ATOM 1084 C C . LEU A 1 140 ? -5.264 12.046 13.738 1.00 78.00 140 LEU A C 1
ATOM 1086 O O . LEU A 1 140 ? -4.398 11.993 14.610 1.00 78.00 140 LEU A O 1
ATOM 1090 N N . GLY A 1 141 ? -6.051 13.119 13.595 1.00 64.69 141 GLY A N 1
ATOM 1091 C CA . GLY A 1 141 ? -6.065 14.249 14.529 1.00 64.69 141 GLY A CA 1
ATOM 1092 C C . GLY A 1 141 ? -4.769 15.068 14.559 1.00 64.69 141 GLY A C 1
ATOM 1093 O O . GLY A 1 141 ? -4.492 15.734 15.559 1.00 64.69 141 GLY A O 1
ATOM 1094 N N . ARG A 1 142 ? -3.962 15.041 13.486 1.00 61.34 142 ARG A N 1
ATOM 1095 C CA . ARG A 1 142 ? -2.613 15.648 13.452 1.00 61.34 142 ARG A CA 1
ATOM 1096 C C . ARG A 1 142 ? -2.580 17.137 13.807 1.00 61.34 142 ARG A C 1
ATOM 1098 O O . ARG A 1 142 ? -1.625 17.582 14.439 1.00 61.34 142 ARG A O 1
ATOM 1105 N N . HIS A 1 143 ? -3.637 17.886 13.492 1.00 50.22 143 HIS A N 1
ATOM 1106 C CA . HIS A 1 143 ? -3.745 19.298 13.866 1.00 50.22 143 HIS A CA 1
ATOM 1107 C C . HIS A 1 143 ? -3.810 19.536 15.387 1.00 50.22 143 HIS A C 1
ATOM 1109 O O . HIS A 1 143 ? -3.354 20.578 15.836 1.00 50.22 143 HIS A O 1
ATOM 1115 N N . LYS A 1 144 ? -4.304 18.581 16.191 1.00 47.25 144 LYS A N 1
ATOM 1116 C CA . LYS A 1 144 ? -4.370 18.707 17.664 1.00 47.25 144 LYS A CA 1
ATOM 1117 C C . LYS A 1 144 ? -3.107 18.189 18.373 1.00 47.25 144 LYS A C 1
ATOM 1119 O O . LYS A 1 144 ? -2.792 18.651 19.463 1.00 47.25 144 LYS A O 1
ATOM 1124 N N . LEU A 1 145 ? -2.376 17.247 17.768 1.00 47.59 145 LEU A N 1
ATOM 1125 C CA . LEU A 1 145 ? -1.127 16.688 18.320 1.00 47.59 145 LEU A CA 1
ATOM 1126 C C . LEU A 1 145 ? 0.076 17.635 18.168 1.00 47.59 145 LEU A C 1
ATOM 1128 O O . LEU A 1 145 ? 0.984 17.609 18.996 1.00 47.59 145 LEU A O 1
ATOM 1132 N N . SER A 1 146 ? 0.087 18.476 17.127 1.00 44.22 146 SER A N 1
ATOM 1133 C CA . SER A 1 146 ? 1.193 19.411 16.871 1.00 44.22 146 SER A CA 1
ATOM 1134 C C . SER A 1 146 ? 1.297 20.537 17.909 1.00 44.22 146 SER A C 1
ATOM 1136 O O . SER A 1 146 ? 2.400 21.027 18.139 1.00 44.22 146 SER A O 1
ATOM 1138 N N . ASP A 1 147 ? 0.197 20.905 18.572 1.00 40.12 147 ASP A N 1
ATOM 1139 C CA . ASP A 1 147 ? 0.173 21.990 19.568 1.00 40.12 147 ASP A CA 1
ATOM 1140 C C . ASP A 1 147 ? 0.698 21.573 20.956 1.00 40.12 147 ASP A C 1
ATOM 1142 O O . ASP A 1 147 ? 0.869 22.423 21.825 1.00 40.12 147 ASP A O 1
ATOM 1146 N N . GLN A 1 148 ? 0.988 20.284 21.187 1.00 39.97 148 GLN A N 1
ATOM 1147 C CA . GLN A 1 148 ? 1.494 19.797 22.483 1.00 39.97 148 GLN A CA 1
ATOM 1148 C C . GLN A 1 148 ? 2.931 19.256 22.461 1.00 39.97 148 GLN A C 1
ATOM 1150 O O . GLN A 1 148 ? 3.459 18.913 23.515 1.00 39.97 148 GLN A O 1
ATOM 1155 N N . VAL A 1 149 ? 3.593 19.196 21.298 1.00 39.22 149 VAL A N 1
ATOM 1156 C CA . VAL A 1 149 ? 4.960 18.634 21.167 1.00 39.22 149 VAL A CA 1
ATOM 1157 C C . VAL A 1 149 ? 5.997 19.690 20.749 1.00 39.22 149 VAL A C 1
ATOM 1159 O O . VAL A 1 149 ? 7.158 19.380 20.488 1.00 39.22 149 VAL A O 1
ATOM 1162 N N . GLN A 1 150 ? 5.633 20.973 20.757 1.00 34.56 150 GLN A N 1
ATOM 1163 C CA . GLN A 1 150 ? 6.592 22.072 20.637 1.00 34.56 150 GLN A CA 1
ATOM 1164 C C . GLN A 1 150 ? 7.234 22.386 21.994 1.00 34.56 150 GLN A C 1
ATOM 1166 O O . GLN A 1 150 ? 7.038 23.453 22.546 1.00 34.56 150 GLN A O 1
ATOM 1171 N N . ASP A 1 151 ? 7.970 21.420 22.539 1.00 32.34 151 ASP A N 1
ATOM 1172 C CA . 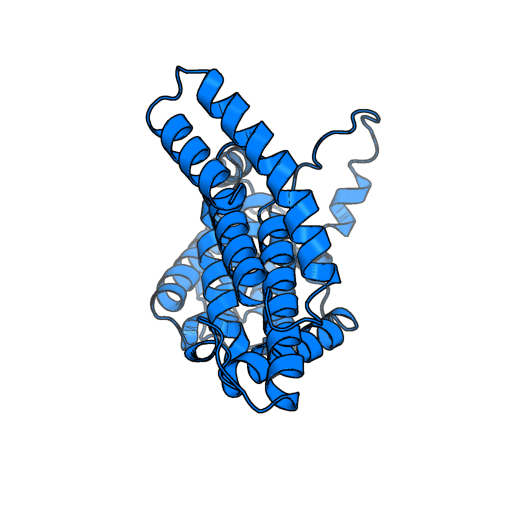ASP A 1 151 ? 9.071 21.662 23.477 1.00 32.34 151 ASP A CA 1
ATOM 1173 C C . ASP A 1 151 ? 9.793 20.339 23.740 1.00 32.34 151 ASP A C 1
ATOM 1175 O O . ASP A 1 151 ? 9.575 19.660 24.741 1.00 32.34 151 ASP A O 1
ATOM 1179 N N . SER A 1 152 ? 10.637 19.920 22.796 1.00 33.03 152 SER A N 1
ATOM 1180 C CA . SER A 1 152 ? 12.011 19.502 23.104 1.00 33.03 152 SER A CA 1
ATOM 1181 C C . SER A 1 152 ? 12.734 18.898 21.891 1.00 33.03 152 SER A C 1
ATOM 1183 O O . SER A 1 152 ? 12.250 18.017 21.191 1.00 33.03 152 SER A O 1
ATOM 1185 N N . VAL A 1 153 ? 13.974 19.365 21.743 1.00 26.89 153 VAL A N 1
ATOM 1186 C CA . VAL A 1 153 ? 15.106 18.765 21.020 1.00 26.89 153 VAL A CA 1
ATOM 1187 C C . VAL A 1 153 ? 15.230 19.053 19.521 1.00 26.89 153 VAL A C 1
ATOM 1189 O O . VAL A 1 153 ? 14.841 18.304 18.630 1.00 26.89 153 VAL A O 1
ATOM 1192 N N . SER A 1 154 ? 15.966 20.131 19.266 1.00 32.78 154 SER A N 1
ATOM 1193 C CA . SER A 1 154 ? 16.875 20.273 18.135 1.00 32.78 154 SER A CA 1
ATOM 1194 C C . SER A 1 154 ? 18.079 19.315 18.211 1.00 32.78 154 SER A C 1
ATOM 1196 O O . SER A 1 154 ? 18.592 19.062 19.296 1.00 32.78 154 SER A O 1
ATOM 1198 N N . GLN A 1 155 ? 18.605 18.980 17.023 1.00 31.69 155 GLN A N 1
ATOM 1199 C CA . GLN A 1 155 ? 19.935 18.426 16.685 1.00 31.69 155 GLN A CA 1
ATOM 1200 C C . GLN A 1 155 ? 20.063 16.902 16.521 1.00 31.69 155 GLN A C 1
ATOM 1202 O O . GLN A 1 155 ? 20.046 16.136 17.475 1.00 31.69 155 GLN A O 1
ATOM 1207 N N . GLY A 1 156 ? 20.333 16.498 15.274 1.00 24.44 156 GLY A N 1
ATOM 1208 C CA . GLY A 1 156 ? 20.796 15.159 14.911 1.00 24.44 156 GLY A CA 1
ATOM 1209 C C . GLY A 1 156 ? 20.308 14.743 13.528 1.00 24.44 156 GLY A C 1
ATOM 1210 O O . GLY A 1 156 ? 19.268 14.112 13.404 1.00 24.44 156 GLY A O 1
ATOM 1211 N N . GLY A 1 157 ? 21.038 15.113 12.473 1.00 29.56 157 GLY A N 1
ATOM 1212 C CA . GLY A 1 157 ? 20.782 14.607 11.125 1.00 29.56 157 GLY A CA 1
ATOM 1213 C C . GLY A 1 157 ? 21.006 13.094 11.060 1.00 29.56 157 GLY A C 1
ATOM 1214 O O . GLY A 1 157 ? 22.141 12.631 11.098 1.00 29.56 157 GLY A O 1
ATOM 1215 N N . GLY A 1 158 ? 19.920 12.340 10.955 1.00 24.86 158 GLY A N 1
ATOM 1216 C CA . GLY A 1 158 ? 19.882 10.895 10.743 1.00 24.86 158 GLY A CA 1
ATOM 1217 C C . GLY A 1 158 ? 18.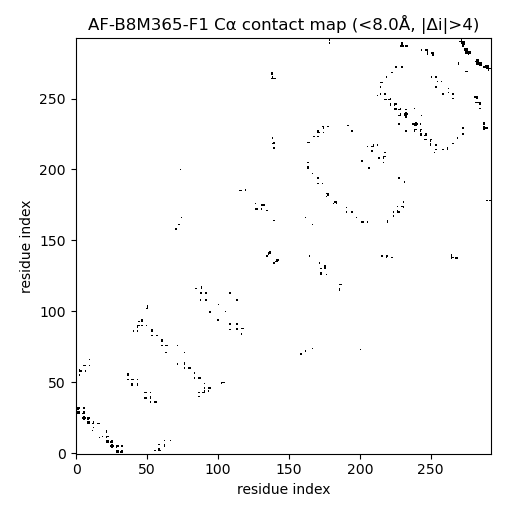423 10.492 10.548 1.00 24.86 158 GLY A C 1
ATOM 1218 O O . GLY A 1 158 ? 17.574 11.062 11.222 1.00 24.86 158 GLY A O 1
ATOM 1219 N N . CYS A 1 159 ? 18.148 9.631 9.558 1.00 33.12 159 CYS A N 1
ATOM 1220 C CA . CYS A 1 159 ? 16.830 9.145 9.113 1.00 33.12 159 CYS A CA 1
ATOM 1221 C C . CYS A 1 159 ? 15.644 9.588 9.982 1.00 33.12 159 CYS A C 1
ATOM 1223 O O . CYS A 1 159 ? 15.490 9.098 11.099 1.00 33.12 159 CYS A O 1
ATOM 1225 N N . ARG A 1 160 ? 14.792 10.479 9.445 1.00 39.06 160 ARG A N 1
ATOM 1226 C CA . ARG A 1 160 ? 13.492 10.790 10.054 1.00 39.06 160 ARG A CA 1
ATOM 1227 C C . ARG A 1 160 ? 12.812 9.469 10.395 1.00 39.06 160 ARG A C 1
ATOM 1229 O O . ARG A 1 160 ? 12.657 8.626 9.518 1.00 39.06 160 ARG A O 1
ATOM 1236 N N . GLU A 1 161 ? 12.446 9.296 11.655 1.00 43.50 161 GLU A N 1
ATOM 1237 C CA . GLU A 1 161 ? 11.630 8.182 12.109 1.00 43.50 161 GLU A CA 1
ATOM 1238 C C . GLU A 1 161 ? 10.330 8.203 11.290 1.00 43.50 161 GLU A C 1
ATOM 1240 O O . GLU A 1 161 ? 9.499 9.105 11.437 1.00 43.50 161 GLU A O 1
ATOM 1245 N N . ILE A 1 162 ? 10.214 7.295 10.314 1.00 50.66 162 ILE A N 1
ATOM 1246 C CA . ILE A 1 162 ? 9.044 7.223 9.439 1.00 50.66 162 ILE A CA 1
ATOM 1247 C C . ILE A 1 162 ? 7.910 6.687 10.290 1.00 50.66 162 ILE A C 1
ATOM 1249 O O . ILE A 1 162 ? 7.771 5.482 10.505 1.00 50.66 162 ILE A O 1
ATOM 1253 N N . ARG A 1 163 ? 7.115 7.613 10.815 1.00 61.22 163 ARG A N 1
ATOM 1254 C CA . ARG A 1 163 ? 5.924 7.255 11.563 1.00 61.22 163 ARG A CA 1
ATOM 1255 C C . ARG A 1 163 ? 4.956 6.500 10.653 1.00 61.22 163 ARG A C 1
ATOM 1257 O O . ARG A 1 163 ? 4.769 6.881 9.494 1.00 61.22 163 ARG A O 1
ATOM 1264 N N . LEU A 1 164 ? 4.365 5.420 11.160 1.00 67.19 164 LEU A N 1
ATOM 1265 C CA . LEU A 1 164 ? 3.575 4.483 10.357 1.00 67.19 164 LEU A CA 1
ATOM 1266 C C . LEU A 1 164 ? 2.360 5.157 9.703 1.00 67.19 164 LEU A C 1
ATOM 1268 O O . LEU A 1 164 ? 1.951 4.786 8.605 1.00 67.19 164 LEU A O 1
ATOM 1272 N N . GLU A 1 165 ? 1.829 6.192 10.344 1.00 68.75 165 GLU A N 1
ATOM 1273 C CA . GLU A 1 165 ? 0.762 7.031 9.824 1.00 68.75 165 GLU A CA 1
ATOM 1274 C C . GLU A 1 165 ? 1.111 7.714 8.492 1.00 68.75 165 GLU A C 1
ATOM 1276 O O . GLU A 1 165 ? 0.244 7.847 7.637 1.00 68.75 165 GLU A O 1
ATOM 1281 N N . ASN A 1 166 ? 2.373 8.095 8.255 1.00 65.44 166 ASN A N 1
ATOM 1282 C CA . ASN A 1 166 ? 2.780 8.698 6.977 1.00 65.44 166 ASN A CA 1
ATOM 1283 C C . ASN A 1 166 ? 2.668 7.705 5.813 1.00 65.44 166 ASN A C 1
ATOM 1285 O O . ASN A 1 166 ? 2.406 8.102 4.679 1.00 65.44 166 ASN A O 1
ATOM 1289 N N . ARG A 1 167 ? 2.780 6.405 6.109 1.00 70.56 167 ARG A N 1
ATOM 1290 C CA . ARG A 1 167 ? 2.640 5.319 5.132 1.00 70.56 167 ARG A CA 1
ATOM 1291 C C . ARG A 1 167 ? 1.179 5.030 4.773 1.00 70.56 167 ARG A C 1
ATOM 1293 O O . ARG A 1 167 ? 0.914 4.213 3.899 1.00 70.56 167 ARG A O 1
ATOM 1300 N N . LEU A 1 168 ? 0.214 5.679 5.430 1.00 74.75 168 LEU A N 1
ATOM 1301 C CA . LEU A 1 168 ? -1.190 5.617 5.016 1.00 74.75 168 LEU A CA 1
ATOM 1302 C C . LEU A 1 168 ? -1.507 6.561 3.855 1.00 74.75 168 LEU A C 1
ATOM 1304 O O . LEU A 1 168 ? -2.511 6.343 3.187 1.00 74.75 168 LEU A O 1
ATOM 1308 N N . GLY A 1 169 ? -0.645 7.536 3.549 1.00 71.31 169 GLY A N 1
ATOM 1309 C CA . GLY A 1 169 ? -0.857 8.487 2.452 1.00 71.31 169 GLY A CA 1
ATOM 1310 C C . GLY A 1 169 ? -1.243 7.812 1.125 1.00 71.31 169 GLY A C 1
ATOM 1311 O O . GLY A 1 169 ? -2.344 8.059 0.636 1.00 71.31 169 GLY A O 1
ATOM 1312 N N . PRO A 1 170 ? -0.419 6.896 0.569 1.00 68.12 170 PRO A N 1
ATOM 1313 C CA . PRO A 1 170 ? -0.747 6.115 -0.634 1.00 68.12 170 PRO A CA 1
ATOM 1314 C C . PRO A 1 170 ? -2.114 5.423 -0.581 1.00 68.12 170 PRO A C 1
ATOM 1316 O O . PRO A 1 170 ? -2.834 5.365 -1.580 1.00 68.12 170 PRO A O 1
ATOM 1319 N N . ILE A 1 171 ? -2.492 4.922 0.594 1.00 78.50 171 ILE A N 1
ATOM 1320 C CA . ILE A 1 171 ? -3.762 4.231 0.807 1.00 78.50 171 ILE A CA 1
ATOM 1321 C C . ILE A 1 171 ? -4.923 5.225 0.779 1.00 78.50 171 ILE A C 1
ATOM 1323 O O . ILE A 1 171 ? -5.915 4.976 0.098 1.00 78.50 171 ILE A O 1
ATOM 1327 N N . PHE A 1 172 ? -4.777 6.376 1.430 1.00 79.31 172 PHE A N 1
ATOM 1328 C CA . PHE A 1 172 ? -5.771 7.445 1.418 1.00 79.31 172 PHE A CA 1
ATOM 1329 C C . PHE A 1 172 ? -5.975 8.044 0.023 1.00 79.31 172 PHE A C 1
ATOM 1331 O O . PHE A 1 172 ? -7.119 8.201 -0.390 1.00 79.31 172 PHE A O 1
ATOM 1338 N N . TYR A 1 173 ? -4.909 8.259 -0.759 1.00 71.94 173 TYR A N 1
ATOM 1339 C CA . TYR A 1 173 ? -5.042 8.674 -2.166 1.00 71.94 173 TYR A CA 1
ATOM 1340 C C . TYR A 1 173 ? -5.852 7.664 -2.988 1.00 71.94 173 TYR A C 1
ATOM 1342 O O . TYR A 1 173 ? -6.648 8.041 -3.849 1.00 71.94 173 TYR A O 1
ATOM 1350 N N . THR A 1 174 ? -5.655 6.371 -2.721 1.00 73.50 174 THR A N 1
ATOM 1351 C CA . THR A 1 174 ? -6.376 5.296 -3.413 1.00 73.50 174 THR A CA 1
ATOM 1352 C C . THR A 1 174 ? -7.849 5.283 -3.020 1.00 73.50 174 THR A C 1
ATOM 1354 O O . THR A 1 174 ? -8.709 5.141 -3.885 1.00 73.50 174 THR A O 1
ATOM 1357 N N . VAL A 1 175 ? -8.145 5.469 -1.732 1.00 77.94 175 VAL A N 1
ATOM 1358 C CA . VAL A 1 175 ? -9.516 5.587 -1.224 1.00 77.94 175 VAL A CA 1
ATOM 1359 C C . VAL A 1 175 ? -10.227 6.781 -1.851 1.00 77.94 175 VAL A C 1
ATOM 1361 O O . VAL A 1 175 ? -11.310 6.594 -2.392 1.00 77.94 175 VAL A O 1
ATOM 1364 N N . ASP A 1 176 ? -9.613 7.965 -1.848 1.00 74.50 176 ASP A N 1
ATOM 1365 C CA . ASP A 1 176 ? -10.200 9.176 -2.440 1.00 74.50 176 ASP A CA 1
ATOM 1366 C C . ASP A 1 176 ? -10.463 8.989 -3.943 1.00 74.50 176 ASP A C 1
ATOM 1368 O O . ASP A 1 176 ? -11.534 9.284 -4.465 1.00 74.50 176 ASP A O 1
ATOM 1372 N N . SER A 1 177 ? -9.516 8.374 -4.654 1.00 71.75 177 SER A N 1
ATOM 1373 C CA . SER A 1 177 ? -9.689 8.051 -6.074 1.00 71.75 177 SER A CA 1
ATOM 1374 C C . SER A 1 177 ? -10.840 7.061 -6.311 1.00 71.75 177 SER A C 1
ATOM 1376 O O . SER A 1 177 ? -11.597 7.200 -7.274 1.00 71.75 177 SER A O 1
ATOM 1378 N N . PHE A 1 178 ? -10.992 6.071 -5.428 1.00 74.81 178 PHE A N 1
ATOM 1379 C CA . PHE A 1 178 ? -12.061 5.076 -5.495 1.00 74.81 178 PHE A CA 1
ATOM 1380 C C . PHE A 1 178 ? -13.436 5.695 -5.209 1.00 74.81 178 PHE A C 1
ATOM 1382 O O . PHE A 1 178 ? -14.398 5.405 -5.920 1.00 74.81 178 PHE A O 1
ATOM 1389 N N . THR A 1 179 ? -13.548 6.583 -4.215 1.00 74.81 179 THR A N 1
ATOM 1390 C CA . THR A 1 179 ? -14.810 7.276 -3.893 1.00 74.81 179 THR A CA 1
ATOM 1391 C C . THR A 1 179 ? -15.224 8.274 -4.975 1.00 74.81 179 THR A C 1
ATOM 1393 O O . THR A 1 179 ? -16.421 8.449 -5.221 1.00 74.81 179 THR A O 1
ATOM 1396 N N . LEU A 1 180 ? -14.258 8.858 -5.691 1.00 71.50 180 LEU A N 1
ATOM 1397 C CA . LEU A 1 180 ? -14.490 9.672 -6.887 1.00 71.50 180 LEU A CA 1
ATOM 1398 C C . LEU A 1 180 ? -14.943 8.851 -8.110 1.00 71.50 180 LEU A C 1
ATOM 1400 O O . LEU A 1 180 ? -15.323 9.431 -9.128 1.00 71.50 180 LEU A O 1
ATOM 1404 N N . GLY A 1 181 ? -14.957 7.517 -8.018 1.00 69.19 181 GLY A N 1
ATOM 1405 C CA . GLY A 1 181 ? -15.382 6.629 -9.100 1.00 69.19 181 GLY A CA 1
ATOM 1406 C C . GLY A 1 181 ? -14.362 6.519 -10.232 1.00 69.19 181 GLY A C 1
ATOM 1407 O O . GLY A 1 181 ? -14.737 6.203 -11.363 1.00 69.19 181 GLY A O 1
ATOM 1408 N N . LEU A 1 182 ? -13.085 6.801 -9.953 1.00 67.75 182 LEU A N 1
ATOM 1409 C CA . LEU A 1 182 ? -12.015 6.595 -10.919 1.00 67.75 182 LEU A CA 1
ATOM 1410 C C . LEU A 1 182 ? -11.785 5.098 -11.125 1.00 67.75 182 LEU A C 1
ATOM 1412 O O . LEU A 1 182 ? -11.812 4.304 -10.186 1.00 67.75 182 LEU A O 1
ATOM 1416 N N . ASP A 1 183 ? -11.525 4.713 -12.369 1.00 67.00 183 ASP A N 1
ATOM 1417 C CA . ASP A 1 183 ? -11.154 3.341 -12.683 1.00 67.00 183 ASP A CA 1
ATOM 1418 C C . ASP A 1 183 ? -9.733 3.050 -12.162 1.00 67.00 183 ASP A C 1
ATOM 1420 O O . ASP A 1 183 ? -8.745 3.641 -12.610 1.00 67.00 183 ASP A O 1
ATOM 1424 N N . LEU A 1 184 ? -9.650 2.147 -11.182 1.00 67.38 184 LEU A N 1
ATOM 1425 C CA . LEU A 1 184 ? -8.414 1.724 -10.521 1.00 67.38 184 LEU A CA 1
ATOM 1426 C C . LEU A 1 184 ? -7.969 0.315 -10.929 1.00 67.38 184 LEU A C 1
ATOM 1428 O O . LEU A 1 184 ? -7.010 -0.197 -10.354 1.00 67.38 184 LEU A O 1
ATOM 1432 N N . THR A 1 185 ? -8.621 -0.319 -11.908 1.00 66.94 185 THR A N 1
ATOM 1433 C CA . THR A 1 185 ? -8.356 -1.721 -12.288 1.00 66.94 185 THR A CA 1
ATOM 1434 C C . THR A 1 185 ? -6.879 -1.994 -12.582 1.00 66.94 185 THR A C 1
ATOM 1436 O O . THR A 1 185 ? -6.326 -2.980 -12.096 1.00 66.94 185 THR A O 1
ATOM 1439 N N . GLY A 1 186 ? -6.202 -1.086 -13.292 1.00 60.00 186 GLY A N 1
ATOM 1440 C CA . GLY A 1 186 ? -4.768 -1.201 -13.562 1.00 60.00 186 GLY A CA 1
ATOM 1441 C C . GLY A 1 186 ? -3.870 -0.960 -12.342 1.00 60.00 186 GLY A C 1
ATOM 1442 O O . GLY A 1 186 ? -2.800 -1.550 -12.223 1.00 60.00 186 GLY A O 1
ATOM 1443 N N . PHE A 1 187 ? -4.294 -0.119 -11.401 1.00 65.62 187 PHE A N 1
ATOM 1444 C CA . PHE A 1 187 ? -3.521 0.196 -10.193 1.00 65.62 187 PHE A CA 1
ATOM 1445 C C . PHE A 1 187 ? -3.690 -0.857 -9.087 1.00 65.62 187 PHE A C 1
ATOM 1447 O O . PHE A 1 187 ? -2.823 -1.017 -8.222 1.00 65.62 187 PHE A O 1
ATOM 1454 N N . LEU A 1 188 ? -4.796 -1.599 -9.133 1.00 70.12 188 LEU A N 1
ATOM 1455 C CA . LEU A 1 188 ? -5.222 -2.529 -8.100 1.00 70.12 188 LEU A CA 1
ATOM 1456 C C . LEU A 1 188 ? -4.142 -3.554 -7.700 1.00 70.12 188 LEU A C 1
ATOM 1458 O O . LEU A 1 188 ? -3.931 -3.711 -6.499 1.00 70.12 188 LEU A O 1
ATOM 1462 N N . PRO A 1 189 ? -3.385 -4.201 -8.615 1.00 66.69 189 PRO A N 1
ATOM 1463 C CA . PRO A 1 189 ? -2.346 -5.160 -8.225 1.00 66.69 189 PRO A CA 1
ATOM 1464 C C . PRO A 1 189 ? -1.226 -4.535 -7.377 1.00 66.69 189 PRO A C 1
ATOM 1466 O O . PRO A 1 189 ? -0.790 -5.123 -6.384 1.00 66.69 189 PRO A O 1
ATOM 1469 N N . SER A 1 190 ? -0.792 -3.321 -7.726 1.00 64.19 190 SER A N 1
ATOM 1470 C CA . SER A 1 190 ? 0.223 -2.571 -6.976 1.00 64.19 190 SER A CA 1
ATOM 1471 C C . SER A 1 190 ? -0.293 -2.175 -5.598 1.00 64.19 190 SER A C 1
ATOM 1473 O O . SER A 1 190 ? 0.408 -2.319 -4.596 1.00 64.19 190 SER A O 1
ATOM 1475 N N . PHE A 1 191 ? -1.549 -1.740 -5.534 1.00 73.06 191 PHE A N 1
ATOM 1476 C CA . PHE A 1 191 ? -2.204 -1.401 -4.281 1.00 73.06 191 PHE A CA 1
ATOM 1477 C C . PHE A 1 191 ? -2.412 -2.623 -3.369 1.00 73.06 191 PHE A C 1
ATOM 1479 O O . PHE A 1 191 ? -2.175 -2.537 -2.162 1.00 73.06 191 PHE A O 1
ATOM 1486 N N . MET A 1 192 ? -2.772 -3.785 -3.927 1.00 74.88 192 MET A N 1
ATOM 1487 C CA . MET A 1 192 ? -2.845 -5.051 -3.188 1.00 74.88 192 MET A CA 1
ATOM 1488 C C . MET A 1 192 ? -1.485 -5.419 -2.583 1.00 74.88 192 MET A C 1
ATOM 1490 O O . MET A 1 192 ? -1.403 -5.744 -1.396 1.00 74.88 192 MET A O 1
ATOM 1494 N N . ALA A 1 193 ? -0.412 -5.344 -3.376 1.00 71.19 193 ALA A N 1
ATOM 1495 C CA . ALA A 1 193 ? 0.941 -5.637 -2.910 1.00 71.19 193 ALA A CA 1
ATOM 1496 C C . ALA A 1 193 ? 1.391 -4.658 -1.811 1.00 71.19 193 ALA A C 1
ATOM 1498 O O . ALA A 1 193 ? 1.927 -5.078 -0.781 1.00 71.19 193 ALA A O 1
ATOM 1499 N N . TYR A 1 194 ? 1.112 -3.363 -1.977 1.00 73.50 194 TYR A N 1
ATOM 1500 C CA . TYR A 1 194 ? 1.384 -2.356 -0.951 1.00 73.50 194 TYR A CA 1
ATOM 1501 C C . TYR A 1 194 ? 0.609 -2.647 0.344 1.00 73.50 194 TYR A C 1
ATOM 1503 O O . TYR A 1 194 ? 1.185 -2.681 1.429 1.00 73.50 194 TYR A O 1
ATOM 1511 N N . SER A 1 195 ? -0.680 -2.972 0.232 1.00 81.19 195 SER A N 1
ATOM 1512 C CA . SER A 1 195 ? -1.537 -3.298 1.377 1.00 81.19 195 SER A CA 1
ATOM 1513 C C . SER A 1 195 ? -1.039 -4.523 2.153 1.00 81.19 195 SER A C 1
ATOM 1515 O O . SER A 1 195 ? -1.088 -4.538 3.380 1.00 81.19 195 SER A O 1
ATOM 1517 N N . LEU A 1 196 ? -0.508 -5.543 1.472 1.00 79.38 196 LEU A N 1
ATOM 1518 C CA . LEU A 1 196 ? 0.072 -6.725 2.125 1.00 79.38 196 LEU A CA 1
ATOM 1519 C C . LEU A 1 196 ? 1.413 -6.438 2.816 1.00 79.38 196 LEU A C 1
ATOM 1521 O O . LEU A 1 196 ? 1.741 -7.080 3.815 1.00 79.38 196 LEU A O 1
ATOM 1525 N N . THR A 1 197 ? 2.189 -5.485 2.300 1.00 73.62 197 THR A N 1
ATOM 1526 C CA . THR A 1 197 ? 3.507 -5.123 2.851 1.00 73.62 197 THR A CA 1
ATOM 1527 C C . THR A 1 197 ? 3.433 -4.061 3.944 1.00 73.62 197 THR A C 1
ATOM 1529 O O . THR A 1 197 ? 4.380 -3.902 4.715 1.00 73.62 197 THR A O 1
ATOM 1532 N N . TRP A 1 198 ? 2.315 -3.344 4.063 1.00 82.12 198 TRP A N 1
ATOM 1533 C CA . TRP A 1 198 ? 2.158 -2.316 5.086 1.00 82.12 198 TRP A CA 1
ATOM 1534 C C . TRP A 1 198 ? 2.291 -2.879 6.520 1.00 82.12 198 TRP A C 1
ATOM 1536 O O . TRP A 1 198 ? 3.173 -2.391 7.238 1.00 82.12 198 TRP A O 1
ATOM 1546 N N . PRO A 1 199 ? 1.562 -3.948 6.933 1.00 78.62 199 PRO A N 1
ATOM 1547 C CA . PRO A 1 199 ? 1.639 -4.475 8.300 1.00 78.62 199 PRO A CA 1
ATOM 1548 C C . PRO A 1 199 ? 2.981 -5.131 8.636 1.00 78.62 199 PRO A C 1
ATOM 1550 O O . PRO A 1 199 ? 3.434 -5.064 9.77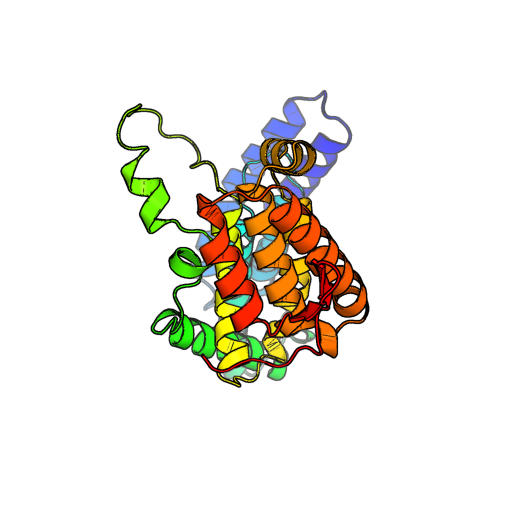5 1.00 78.62 199 PRO A O 1
ATOM 1553 N N . THR A 1 200 ? 3.636 -5.770 7.661 1.00 72.06 200 THR A N 1
ATOM 1554 C CA . THR A 1 200 ? 4.920 -6.467 7.879 1.00 72.06 200 THR A CA 1
ATOM 1555 C C . THR A 1 200 ? 6.081 -5.509 8.131 1.00 72.06 200 THR A C 1
ATOM 1557 O O . THR A 1 200 ? 7.142 -5.925 8.588 1.00 72.06 200 THR A O 1
ATOM 1560 N N . LYS A 1 201 ? 5.875 -4.222 7.849 1.00 69.25 201 LYS A N 1
ATOM 1561 C CA . LYS A 1 201 ? 6.844 -3.144 8.038 1.00 69.25 201 LYS A CA 1
ATOM 1562 C C . LYS A 1 201 ? 6.495 -2.246 9.233 1.00 69.25 201 LYS A C 1
ATOM 1564 O O . LYS A 1 201 ? 7.069 -1.171 9.370 1.00 69.25 201 LYS A O 1
ATOM 1569 N N . ALA A 1 202 ? 5.562 -2.666 10.090 1.00 72.44 202 ALA A N 1
ATOM 1570 C CA . ALA A 1 202 ? 5.283 -1.968 11.338 1.00 72.44 202 ALA A CA 1
ATOM 1571 C C . ALA A 1 202 ? 6.514 -2.000 12.271 1.00 72.44 202 ALA A C 1
ATOM 1573 O O . ALA A 1 202 ? 7.066 -3.083 12.496 1.00 72.44 202 ALA A O 1
ATOM 1574 N N . PRO A 1 203 ? 6.967 -0.854 12.819 1.00 73.69 203 PRO A N 1
ATOM 1575 C CA . PRO A 1 203 ? 8.084 -0.836 13.751 1.00 73.69 203 PRO A CA 1
ATOM 1576 C C . PRO A 1 203 ? 7.695 -1.552 15.046 1.00 73.69 203 PRO A C 1
ATOM 1578 O O . PRO A 1 203 ? 6.523 -1.591 15.428 1.00 73.69 203 PRO A O 1
ATOM 1581 N N . LYS A 1 204 ? 8.689 -2.114 15.742 1.00 75.50 204 LYS A N 1
ATOM 1582 C CA . LYS A 1 204 ? 8.461 -2.855 16.994 1.00 75.50 204 LYS A CA 1
ATOM 1583 C C . LYS A 1 204 ? 7.732 -2.008 18.034 1.00 75.50 204 LYS A C 1
ATOM 1585 O O . LYS A 1 204 ? 6.865 -2.531 18.722 1.00 75.50 204 LYS A O 1
ATOM 1590 N N . ASP A 1 205 ? 8.033 -0.716 18.091 1.00 75.25 205 ASP A N 1
ATOM 1591 C CA . ASP A 1 205 ? 7.384 0.204 19.021 1.00 75.25 205 ASP A CA 1
ATOM 1592 C C . ASP A 1 205 ? 5.891 0.327 18.731 1.00 75.25 205 ASP A C 1
ATOM 1594 O O . ASP A 1 205 ? 5.087 0.172 19.639 1.00 75.25 205 ASP A O 1
ATOM 1598 N N . PHE A 1 206 ? 5.494 0.447 17.464 1.00 78.69 206 PHE A N 1
ATOM 1599 C CA . PHE A 1 206 ? 4.079 0.451 17.087 1.00 78.69 206 PHE A CA 1
ATOM 1600 C C . PHE A 1 206 ? 3.379 -0.873 17.423 1.00 78.69 206 PHE A C 1
ATOM 1602 O O . PHE A 1 206 ? 2.244 -0.882 17.894 1.00 78.69 206 PHE A O 1
ATOM 1609 N N . VAL A 1 207 ? 4.056 -2.010 17.235 1.00 81.62 207 VAL A N 1
ATOM 1610 C CA . VAL A 1 207 ? 3.518 -3.317 17.651 1.00 81.62 207 VAL A CA 1
ATOM 1611 C C . VAL A 1 207 ? 3.326 -3.368 19.170 1.00 81.62 207 VAL A C 1
ATOM 1613 O O . VAL A 1 207 ? 2.306 -3.869 19.642 1.00 81.62 207 VAL A O 1
ATOM 1616 N N . ASN A 1 208 ? 4.263 -2.813 19.940 1.00 82.88 208 ASN A N 1
ATOM 1617 C CA . ASN A 1 208 ? 4.139 -2.707 21.391 1.00 82.88 208 ASN A CA 1
ATOM 1618 C C . ASN A 1 208 ? 2.971 -1.797 21.794 1.00 82.88 208 ASN A C 1
ATOM 1620 O O . ASN A 1 208 ? 2.222 -2.172 22.691 1.00 82.88 208 ASN A O 1
ATOM 1624 N N . GLN A 1 209 ? 2.761 -0.673 21.101 1.00 83.69 209 GLN A N 1
ATOM 1625 C CA . GLN A 1 209 ? 1.621 0.226 21.319 1.00 83.69 209 GLN A CA 1
ATOM 1626 C C . GLN A 1 209 ? 0.283 -0.475 21.038 1.00 83.69 209 GLN A C 1
ATOM 1628 O O . GLN A 1 209 ? -0.647 -0.371 21.835 1.00 83.69 209 GLN A O 1
ATOM 1633 N N . ILE A 1 210 ? 0.187 -1.269 19.960 1.00 86.94 210 ILE A N 1
ATOM 1634 C CA . ILE A 1 210 ? -1.003 -2.096 19.689 1.00 86.94 210 ILE A CA 1
ATOM 1635 C C . ILE A 1 210 ? -1.232 -3.103 20.820 1.00 86.94 210 ILE A C 1
ATOM 1637 O O . ILE A 1 210 ? -2.357 -3.248 21.293 1.00 86.94 210 ILE A O 1
ATOM 1641 N N . ASN A 1 211 ? -0.179 -3.794 21.266 1.00 87.06 211 ASN A N 1
ATOM 1642 C CA . ASN A 1 211 ? -0.278 -4.788 22.338 1.00 87.06 211 ASN A CA 1
ATOM 1643 C C . ASN A 1 211 ? -0.648 -4.158 23.689 1.00 87.06 211 ASN A C 1
ATOM 1645 O O . ASN A 1 211 ? -1.347 -4.782 24.484 1.00 87.06 211 ASN A O 1
ATOM 1649 N N . ALA A 1 212 ? -0.201 -2.926 23.937 1.00 86.00 212 ALA A N 1
ATOM 1650 C CA . ALA A 1 212 ? -0.596 -2.119 25.086 1.00 86.00 212 ALA A CA 1
ATOM 1651 C C . ALA A 1 212 ? -2.026 -1.560 24.955 1.00 86.00 212 ALA A C 1
ATOM 1653 O O . ALA A 1 212 ? -2.578 -1.048 25.928 1.00 86.00 212 ALA A O 1
ATOM 1654 N N . GLY A 1 213 ? -2.644 -1.687 23.777 1.00 84.12 213 GLY A N 1
ATOM 1655 C CA . GLY A 1 213 ? -3.980 -1.185 23.492 1.00 84.12 213 GLY A CA 1
ATOM 1656 C C . GLY A 1 213 ? -4.031 0.335 23.374 1.00 84.12 213 GLY A C 1
ATOM 1657 O O . GLY A 1 213 ? -5.057 0.916 23.703 1.00 84.12 213 GLY A O 1
ATOM 1658 N N . GLU A 1 214 ? -2.956 0.993 22.946 1.00 86.12 214 GLU A N 1
ATOM 1659 C CA . GLU A 1 214 ? -2.947 2.447 22.797 1.00 86.12 214 GLU A CA 1
ATOM 1660 C C . GLU A 1 214 ? -3.916 2.910 21.699 1.00 86.12 214 GLU A C 1
ATOM 1662 O O . GLU A 1 214 ? -3.842 2.470 20.546 1.00 86.12 214 GLU A O 1
ATOM 1667 N N . SER A 1 215 ? -4.795 3.855 22.038 1.00 86.00 215 SER A N 1
ATOM 1668 C CA . SER A 1 215 ? -5.861 4.333 21.151 1.00 86.00 215 SER A CA 1
ATOM 1669 C C . SER A 1 215 ? -5.353 4.897 19.828 1.00 86.00 215 SER A C 1
ATOM 1671 O O . SER A 1 215 ? -5.961 4.668 18.784 1.00 86.00 215 SER A O 1
ATOM 1673 N N . HIS A 1 216 ? -4.220 5.607 19.839 1.00 84.75 216 HIS A N 1
ATOM 1674 C CA . HIS A 1 216 ? -3.648 6.179 18.620 1.00 84.75 216 HIS A CA 1
ATOM 1675 C C . HIS A 1 216 ? -3.183 5.089 17.642 1.00 84.75 216 HIS A C 1
ATOM 1677 O O . HIS A 1 216 ? -3.521 5.128 16.459 1.00 84.75 216 HIS A O 1
ATOM 1683 N N . ALA A 1 217 ? -2.471 4.072 18.135 1.00 86.06 217 ALA A N 1
ATOM 1684 C CA . ALA A 1 217 ? -2.011 2.962 17.306 1.00 86.06 217 ALA A CA 1
ATOM 1685 C C . ALA A 1 217 ? -3.190 2.146 16.750 1.00 86.06 217 ALA A C 1
ATOM 1687 O O . ALA A 1 217 ? -3.202 1.766 15.575 1.00 86.06 217 ALA A O 1
ATOM 1688 N N . LEU A 1 218 ? -4.223 1.945 17.572 1.00 88.62 218 LEU A N 1
ATOM 1689 C CA . LEU A 1 218 ? -5.476 1.320 17.160 1.00 88.62 218 LEU A CA 1
ATOM 1690 C C . LEU A 1 218 ? -6.221 2.150 16.100 1.00 88.62 218 LEU A C 1
ATOM 1692 O O . LEU A 1 218 ? -6.744 1.571 15.153 1.00 88.62 218 LEU A O 1
ATOM 1696 N N . LEU A 1 219 ? -6.221 3.483 16.183 1.00 88.00 219 LEU A N 1
ATOM 1697 C CA . LEU A 1 219 ? -6.810 4.364 15.165 1.00 88.00 219 LEU A CA 1
ATOM 1698 C C . LEU A 1 219 ? -6.086 4.306 13.818 1.00 88.00 219 LEU A C 1
ATOM 1700 O O . LEU A 1 219 ? -6.736 4.256 12.770 1.00 88.00 219 LEU A O 1
ATOM 1704 N N . VAL A 1 220 ? -4.752 4.283 13.827 1.00 87.88 220 VAL A N 1
ATOM 1705 C CA . VAL A 1 220 ? -3.947 4.100 12.607 1.00 87.88 220 VAL A CA 1
ATOM 1706 C C . VAL A 1 220 ? -4.296 2.756 11.960 1.00 87.88 220 VAL A C 1
ATOM 1708 O O . VAL A 1 220 ? -4.541 2.679 10.755 1.00 87.88 220 VAL A O 1
ATOM 1711 N N . LEU A 1 221 ? -4.397 1.699 12.770 1.00 90.56 221 LEU A N 1
ATOM 1712 C CA . LEU A 1 221 ? -4.745 0.360 12.304 1.00 90.56 221 LEU A CA 1
ATOM 1713 C C . LEU A 1 221 ? -6.196 0.273 11.794 1.00 90.56 221 LEU A C 1
ATOM 1715 O O . LEU A 1 221 ? -6.453 -0.376 10.779 1.00 90.56 221 LEU A O 1
ATOM 1719 N N . LEU A 1 222 ? -7.134 0.954 12.455 1.00 90.19 222 LEU A N 1
ATOM 1720 C CA . LEU A 1 222 ? -8.521 1.070 12.010 1.00 90.19 222 LEU A CA 1
ATOM 1721 C C . LEU A 1 222 ? -8.596 1.777 10.656 1.00 90.19 222 LEU A C 1
ATOM 1723 O O . LEU A 1 222 ? -9.256 1.281 9.746 1.00 90.19 222 LEU A O 1
ATOM 1727 N N . SER A 1 223 ? -7.887 2.895 10.501 1.00 88.94 223 SER A N 1
ATOM 1728 C CA . SER A 1 223 ? -7.844 3.668 9.255 1.00 88.94 223 SER A CA 1
ATOM 1729 C C . SER A 1 223 ? -7.303 2.825 8.099 1.00 88.94 223 SER A C 1
ATOM 1731 O O . SER A 1 223 ? -7.882 2.821 7.012 1.00 88.94 223 SER A O 1
ATOM 1733 N N . PHE A 1 224 ? -6.249 2.041 8.350 1.00 91.31 224 PHE A N 1
ATOM 1734 C CA . PHE A 1 224 ? -5.708 1.076 7.395 1.00 91.31 224 PHE A CA 1
ATOM 1735 C C . PHE A 1 224 ? -6.752 0.036 6.966 1.00 91.31 224 PHE A C 1
ATOM 1737 O O . PHE A 1 224 ? -7.072 -0.069 5.781 1.00 91.31 224 PHE A O 1
ATOM 1744 N N . TYR A 1 225 ? -7.309 -0.728 7.914 1.00 91.75 225 TYR A N 1
ATOM 1745 C CA . TYR A 1 225 ? -8.227 -1.820 7.577 1.00 91.75 225 TYR A CA 1
ATOM 1746 C C . TYR A 1 225 ? -9.529 -1.322 6.953 1.00 91.75 225 TYR A C 1
ATOM 1748 O O . TYR A 1 225 ? -10.048 -1.982 6.058 1.00 91.75 225 TYR A O 1
ATOM 1756 N N . SER A 1 226 ? -10.020 -0.150 7.355 1.00 89.75 226 SER A N 1
ATOM 1757 C CA . SER A 1 226 ? -11.226 0.455 6.777 1.00 89.75 226 SER A CA 1
ATOM 1758 C C . SER A 1 226 ? -10.990 0.889 5.329 1.00 89.75 226 SER A C 1
ATOM 1760 O O . SER A 1 226 ? -11.804 0.611 4.450 1.00 89.75 226 SER A O 1
ATOM 1762 N N . SER A 1 227 ? -9.818 1.465 5.054 1.00 88.69 227 SER A N 1
ATOM 1763 C CA . SER A 1 227 ? -9.410 1.843 3.700 1.00 88.69 227 SER A CA 1
ATOM 1764 C C . SER A 1 227 ? -9.279 0.630 2.781 1.00 88.69 227 SER A C 1
ATOM 1766 O O . SER A 1 227 ? -9.810 0.626 1.671 1.00 88.69 227 SER A O 1
ATOM 1768 N N . VAL A 1 228 ? -8.619 -0.432 3.257 1.00 89.75 228 VAL A N 1
ATOM 1769 C CA . VAL A 1 228 ? -8.463 -1.692 2.512 1.00 89.75 228 VAL A CA 1
ATOM 1770 C C . VAL A 1 228 ? -9.801 -2.419 2.355 1.00 89.75 228 VAL A C 1
ATOM 1772 O O . VAL A 1 228 ? -10.050 -3.036 1.321 1.00 89.75 228 VAL A O 1
ATOM 1775 N N . TRP A 1 229 ? -10.685 -2.345 3.355 1.00 89.69 229 TRP A N 1
ATOM 1776 C CA . TRP A 1 229 ? -12.046 -2.866 3.257 1.00 89.69 229 TRP A CA 1
ATOM 1777 C C . TRP A 1 229 ? -12.795 -2.198 2.106 1.00 89.69 229 TRP A C 1
ATOM 1779 O O . TRP A 1 229 ? -13.288 -2.899 1.230 1.00 89.69 229 TRP A O 1
ATOM 1789 N N . LEU A 1 230 ? -12.823 -0.868 2.045 1.00 88.06 230 LEU A N 1
ATOM 1790 C CA . LEU A 1 230 ? -13.551 -0.153 0.998 1.00 88.06 230 LEU A CA 1
ATOM 1791 C C . LEU A 1 230 ? -13.035 -0.473 -0.415 1.00 88.06 230 LEU A C 1
ATOM 1793 O O . LEU A 1 230 ? -13.825 -0.619 -1.341 1.00 88.06 230 LEU A O 1
ATOM 1797 N N . THR A 1 231 ? -11.718 -0.605 -0.567 1.00 83.25 231 THR A N 1
ATOM 1798 C CA . THR A 1 231 ? -11.050 -0.676 -1.876 1.00 83.25 231 THR A CA 1
ATOM 1799 C C . THR A 1 231 ? -10.817 -2.099 -2.393 1.00 83.25 231 THR A C 1
ATOM 1801 O O . THR A 1 231 ? -10.907 -2.319 -3.597 1.00 83.25 231 THR A O 1
ATOM 1804 N N . LEU A 1 232 ? -10.520 -3.081 -1.528 1.00 86.12 232 LEU A N 1
ATOM 1805 C CA . LEU A 1 232 ? -10.159 -4.450 -1.946 1.00 86.12 232 LEU A CA 1
ATOM 1806 C C . LEU A 1 232 ? -11.195 -5.521 -1.613 1.00 86.12 232 LEU A C 1
ATOM 1808 O O . LEU A 1 232 ? -11.101 -6.621 -2.151 1.00 86.12 232 LEU A O 1
ATOM 1812 N N . SER A 1 233 ? -12.151 -5.278 -0.715 1.00 84.56 233 SER A N 1
ATOM 1813 C CA . SER A 1 233 ? -12.994 -6.370 -0.194 1.00 84.56 233 SER A CA 1
ATOM 1814 C C . SER A 1 233 ? -13.957 -6.990 -1.213 1.00 84.56 233 SER A C 1
ATOM 1816 O O . SER A 1 233 ? -14.397 -8.119 -0.997 1.00 84.56 233 SER A O 1
ATOM 1818 N N . ASN A 1 234 ? -14.265 -6.290 -2.308 1.00 83.69 234 ASN A N 1
ATOM 1819 C CA . ASN A 1 234 ? -15.043 -6.836 -3.426 1.00 83.69 234 ASN A CA 1
ATOM 1820 C C . ASN A 1 234 ? -14.176 -7.640 -4.403 1.00 83.69 234 ASN A C 1
ATOM 1822 O O . ASN A 1 234 ? -14.650 -8.596 -5.008 1.00 83.69 234 ASN A O 1
ATOM 1826 N N . GLU A 1 235 ? -12.902 -7.276 -4.520 1.00 80.25 235 GLU A N 1
ATOM 1827 C CA . GLU A 1 235 ? -11.968 -7.832 -5.503 1.00 80.25 235 GLU A CA 1
ATOM 1828 C C . GLU A 1 235 ? -11.162 -9.006 -4.932 1.00 80.25 235 GLU A C 1
ATOM 1830 O O . GLU A 1 235 ? -10.692 -9.880 -5.661 1.00 80.25 235 GLU A O 1
ATOM 1835 N N . VAL A 1 236 ? -10.976 -9.041 -3.606 1.00 81.62 236 VAL A N 1
ATOM 1836 C CA . VAL A 1 236 ? -10.044 -9.959 -2.955 1.00 81.62 236 VAL A CA 1
ATOM 1837 C C . VAL A 1 236 ? -10.626 -10.587 -1.693 1.00 81.62 236 VAL A C 1
ATOM 1839 O O . VAL A 1 236 ? -10.894 -9.928 -0.686 1.00 81.62 236 VAL A O 1
ATOM 1842 N N . TRP A 1 237 ? -10.728 -11.918 -1.710 1.00 80.75 237 TRP A N 1
ATOM 1843 C CA . TRP A 1 237 ? -11.359 -12.701 -0.642 1.00 80.75 237 TRP A CA 1
ATOM 1844 C C . TRP A 1 237 ? -10.703 -12.515 0.737 1.00 80.75 237 TRP A C 1
ATOM 1846 O O . TRP A 1 237 ? -11.399 -12.503 1.758 1.00 80.75 237 TRP A O 1
ATOM 1856 N N . TRP A 1 238 ? -9.372 -12.365 0.797 1.00 82.00 238 TRP A N 1
ATOM 1857 C CA . TRP A 1 238 ? -8.668 -12.212 2.074 1.00 82.00 238 TRP A CA 1
ATOM 1858 C C . TRP A 1 238 ? -8.956 -10.852 2.709 1.00 82.00 238 TRP A C 1
ATOM 1860 O O . TRP A 1 238 ? -9.101 -10.775 3.931 1.00 82.00 238 TRP A O 1
ATOM 1870 N N . ALA A 1 239 ? -9.079 -9.800 1.892 1.00 85.69 239 ALA A N 1
ATOM 1871 C CA . ALA A 1 239 ? -9.376 -8.450 2.355 1.00 85.69 239 ALA A CA 1
ATOM 1872 C C . ALA A 1 239 ? -10.790 -8.394 2.928 1.00 85.69 239 ALA A C 1
ATOM 1874 O O . ALA A 1 239 ? -11.002 -7.806 3.985 1.00 85.69 239 ALA A O 1
ATOM 1875 N N . HIS A 1 240 ? -11.731 -9.105 2.298 1.00 84.75 240 HIS A N 1
ATOM 1876 C CA . HIS A 1 240 ? -13.104 -9.175 2.772 1.00 84.75 240 HIS A CA 1
ATOM 1877 C C . HIS A 1 240 ? -13.182 -9.670 4.226 1.00 84.75 240 HIS A C 1
ATOM 1879 O O . HIS A 1 240 ? -13.557 -8.951 5.152 1.00 84.75 240 HIS A O 1
ATOM 1885 N N . ARG A 1 241 ? -12.761 -10.908 4.484 1.00 83.81 241 ARG A N 1
ATOM 1886 C CA . ARG A 1 241 ? -12.929 -11.478 5.826 1.00 83.81 241 ARG A CA 1
ATOM 1887 C C . ARG A 1 241 ? -12.042 -10.793 6.868 1.00 83.81 241 ARG A C 1
ATOM 1889 O O . ARG A 1 241 ? -12.477 -10.588 8.000 1.00 83.81 241 ARG A O 1
ATOM 1896 N N . ARG A 1 242 ? -10.794 -10.475 6.512 1.00 87.06 242 ARG A N 1
ATOM 1897 C CA . ARG A 1 242 ? -9.807 -9.964 7.470 1.00 87.06 242 ARG A CA 1
ATOM 1898 C C . ARG A 1 242 ? -10.101 -8.528 7.881 1.00 87.06 242 ARG A C 1
ATOM 1900 O O . ARG A 1 242 ? -10.099 -8.257 9.077 1.00 87.06 242 ARG A O 1
ATOM 1907 N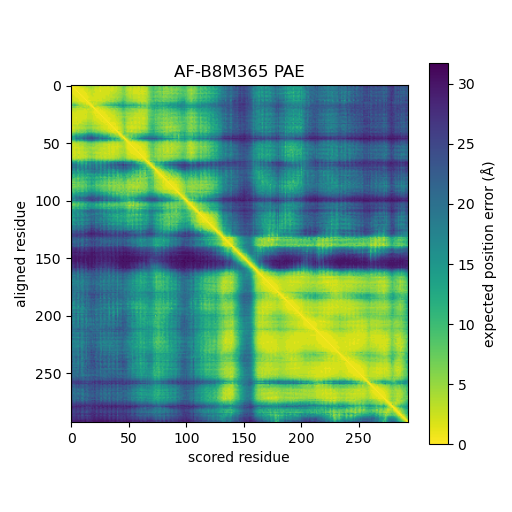 N . CYS A 1 243 ? -10.358 -7.632 6.930 1.00 89.88 243 CYS A N 1
ATOM 1908 C CA . CYS A 1 243 ? -10.573 -6.225 7.253 1.00 89.88 243 CYS A CA 1
ATOM 1909 C C . CYS A 1 243 ? -11.847 -6.042 8.076 1.00 89.88 243 CYS A C 1
ATOM 1911 O O . CYS A 1 243 ? -11.799 -5.360 9.092 1.00 89.88 243 CYS A O 1
ATOM 1913 N N . ARG A 1 244 ? -12.933 -6.749 7.728 1.00 87.44 244 ARG A N 1
ATOM 1914 C CA . ARG A 1 244 ? -14.169 -6.746 8.518 1.00 87.44 244 ARG A CA 1
ATOM 1915 C C . ARG A 1 244 ? -13.929 -7.121 9.982 1.00 87.44 244 ARG A C 1
ATOM 1917 O O . ARG A 1 244 ? -14.249 -6.333 10.865 1.00 87.44 244 ARG A O 1
ATOM 1924 N N . MET A 1 245 ? -13.325 -8.286 10.238 1.00 87.81 245 MET A N 1
ATOM 1925 C CA . MET A 1 245 ? -13.067 -8.735 11.615 1.00 87.81 245 MET A CA 1
ATOM 1926 C C . MET A 1 245 ? -12.158 -7.762 12.374 1.00 87.81 245 MET A C 1
ATOM 1928 O O . MET A 1 245 ? -12.398 -7.486 13.545 1.00 87.81 245 MET A O 1
ATOM 1932 N N . MET A 1 246 ? -11.122 -7.229 11.721 1.00 91.56 246 MET A N 1
ATOM 1933 C CA . MET A 1 246 ? -10.200 -6.294 12.367 1.00 91.56 246 MET A CA 1
ATOM 1934 C C . MET A 1 246 ? -10.879 -4.964 12.706 1.00 91.56 246 MET A C 1
ATOM 1936 O O . MET A 1 246 ? -10.716 -4.488 13.824 1.00 91.56 246 MET A O 1
ATOM 1940 N N . CYS A 1 247 ? -11.670 -4.391 11.796 1.00 90.75 247 CYS A N 1
ATOM 1941 C CA . CYS A 1 247 ? -12.434 -3.172 12.061 1.00 90.75 247 CYS A CA 1
ATOM 1942 C C . CYS A 1 247 ? -13.406 -3.364 13.235 1.00 90.75 247 CYS A C 1
ATOM 1944 O O . CYS A 1 247 ? -13.405 -2.547 14.151 1.00 90.75 247 CYS A O 1
ATOM 1946 N N . GLU A 1 248 ? -14.176 -4.460 13.262 1.00 89.50 248 GLU A N 1
ATOM 1947 C CA . GLU A 1 248 ? -15.119 -4.760 14.354 1.00 89.50 248 GLU A CA 1
ATOM 1948 C C . GLU A 1 248 ? -14.401 -4.888 15.715 1.00 89.50 248 GLU A C 1
ATOM 1950 O O . GLU A 1 248 ? -14.826 -4.279 16.702 1.00 89.50 248 GLU A O 1
ATOM 1955 N N . LEU A 1 249 ? -13.276 -5.616 15.768 1.00 89.69 249 LEU A N 1
ATOM 1956 C CA . LEU A 1 249 ? -12.482 -5.782 16.992 1.00 89.69 249 LEU A CA 1
ATOM 1957 C C . LEU A 1 249 ? -11.878 -4.458 17.470 1.00 89.69 249 LEU A C 1
ATOM 1959 O O . LEU A 1 249 ? -12.010 -4.113 18.644 1.00 89.69 249 LEU A O 1
ATOM 1963 N N . ILE A 1 250 ? -11.253 -3.698 16.571 1.00 90.94 250 ILE A N 1
ATOM 1964 C CA . ILE A 1 250 ? -10.595 -2.437 16.924 1.00 90.94 250 ILE A CA 1
ATOM 1965 C C . ILE A 1 250 ? -11.623 -1.401 17.395 1.00 90.94 250 ILE A C 1
ATOM 1967 O O . ILE A 1 250 ? -11.411 -0.760 18.423 1.00 90.94 250 ILE A O 1
ATOM 1971 N N . LEU A 1 251 ? -12.763 -1.274 16.707 1.00 87.75 251 LEU A N 1
ATOM 1972 C CA . LEU A 1 251 ? -13.843 -0.373 17.119 1.00 87.75 251 LEU A CA 1
ATOM 1973 C C . LEU A 1 251 ? -14.407 -0.751 18.494 1.00 87.75 251 LEU A C 1
ATOM 1975 O O . LEU A 1 251 ? -14.657 0.130 19.320 1.00 87.75 251 LEU A O 1
ATOM 1979 N N . SER A 1 252 ? -14.574 -2.048 18.776 1.00 87.06 252 SER A N 1
ATOM 1980 C CA . SER A 1 252 ? -15.027 -2.509 20.096 1.00 87.06 252 SER A CA 1
ATOM 1981 C C . SER A 1 252 ? -14.034 -2.153 21.210 1.00 87.06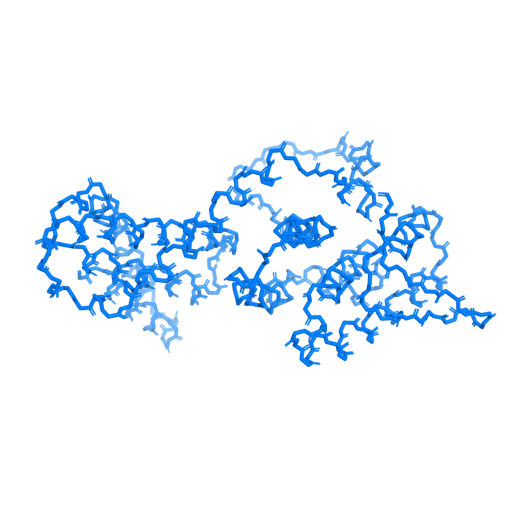 252 SER A C 1
ATOM 1983 O O . SER A 1 252 ? -14.440 -1.685 22.272 1.00 87.06 252 SER A O 1
ATOM 1985 N N . GLN A 1 253 ? -12.731 -2.275 20.942 1.00 86.94 253 GLN A N 1
ATOM 1986 C CA . GLN A 1 253 ? -11.678 -1.931 21.894 1.00 86.94 253 GLN A CA 1
ATOM 1987 C C . GLN A 1 253 ? -11.624 -0.420 22.159 1.00 86.94 253 GLN A C 1
ATOM 1989 O O . GLN A 1 253 ? -11.614 0.010 23.313 1.00 86.94 253 GLN A O 1
ATOM 1994 N N . LEU A 1 254 ? -11.653 0.388 21.096 1.00 85.44 254 LEU A N 1
ATOM 1995 C CA . LEU A 1 254 ? -11.622 1.849 21.187 1.00 85.44 254 LEU A CA 1
ATOM 1996 C C . LEU A 1 254 ? -12.860 2.410 21.905 1.00 85.44 254 LEU A C 1
ATOM 1998 O O . LEU A 1 254 ? -12.757 3.334 22.712 1.00 85.44 254 LEU A O 1
ATOM 2002 N N . THR A 1 255 ? -14.039 1.827 21.669 1.00 82.62 255 THR A N 1
ATOM 2003 C CA . THR A 1 255 ? -15.272 2.235 22.366 1.00 82.62 255 THR A CA 1
ATOM 2004 C C . THR A 1 255 ? -15.320 1.784 23.825 1.00 82.62 255 THR A C 1
ATOM 2006 O O . THR A 1 255 ? -15.891 2.496 24.655 1.00 82.62 255 THR A O 1
ATOM 2009 N N . TYR A 1 256 ? -14.685 0.661 24.174 1.00 82.69 256 TYR A N 1
ATOM 2010 C CA . TYR A 1 256 ? -14.545 0.221 25.565 1.00 82.69 256 TYR A CA 1
ATOM 2011 C C . TYR A 1 256 ? -13.667 1.172 26.393 1.00 82.69 256 TYR A C 1
ATOM 2013 O O . TYR A 1 256 ? -14.002 1.472 27.539 1.00 82.69 256 TYR A O 1
ATOM 2021 N N . GLN A 1 257 ? -12.581 1.689 25.810 1.00 79.88 257 GLN A N 1
ATOM 2022 C CA . GLN A 1 257 ? -11.636 2.579 26.498 1.00 79.88 257 GLN A CA 1
ATOM 2023 C C . GLN A 1 257 ? -12.216 3.968 26.825 1.00 79.88 257 GLN A C 1
ATOM 2025 O O . GLN A 1 257 ? -11.736 4.617 27.752 1.00 79.88 257 GLN A O 1
ATOM 2030 N N . LYS A 1 258 ? -13.284 4.404 26.133 1.00 69.12 258 LYS A N 1
ATOM 2031 C CA . LYS A 1 258 ? -14.007 5.675 26.373 1.00 69.12 258 LYS A CA 1
ATOM 2032 C C . LYS A 1 258 ? -13.104 6.917 26.448 1.00 69.12 258 LYS A C 1
ATOM 2034 O O . LYS A 1 258 ? -13.396 7.859 27.187 1.00 69.12 258 LYS A O 1
ATOM 2039 N N . GLU A 1 259 ? -12.026 6.955 25.672 1.00 72.25 259 GLU A N 1
ATOM 2040 C CA . GLU A 1 259 ? -11.180 8.144 25.606 1.00 72.25 259 GLU A CA 1
ATOM 2041 C C . GLU A 1 259 ? -11.899 9.274 24.859 1.00 72.25 259 GLU A C 1
ATOM 2043 O O . GLU A 1 259 ? -12.214 9.170 23.671 1.00 72.25 259 GLU A O 1
ATOM 2048 N N . SER A 1 260 ? -12.154 10.382 25.561 1.00 67.56 260 SER A N 1
ATOM 2049 C CA . SER A 1 260 ? -12.859 11.541 25.002 1.00 67.56 260 SER A CA 1
ATOM 2050 C C . SER A 1 260 ? -12.116 12.157 23.816 1.00 67.56 260 SER A C 1
ATOM 2052 O O . SER A 1 260 ? -12.756 12.620 22.875 1.00 67.56 260 SER A O 1
ATOM 2054 N N . PHE A 1 261 ? -10.782 12.107 23.828 1.00 77.75 261 PHE A N 1
ATOM 2055 C CA . PHE A 1 261 ? -9.932 12.737 22.820 1.00 77.75 261 PHE A CA 1
ATOM 2056 C C . PHE A 1 261 ? -10.117 12.148 21.414 1.00 77.75 261 PHE A C 1
ATOM 2058 O O . PHE A 1 261 ? -10.185 12.896 20.444 1.00 77.75 261 PHE A O 1
ATOM 2065 N N . TRP A 1 262 ? -10.252 10.824 21.308 1.00 80.31 262 TRP A N 1
ATOM 2066 C CA . TRP A 1 262 ? -10.333 10.108 20.030 1.00 80.31 262 TRP A CA 1
ATOM 2067 C C . TRP A 1 262 ? -11.764 9.783 19.584 1.00 80.31 262 TRP A C 1
ATOM 2069 O O . TRP A 1 262 ? -11.975 9.342 18.455 1.00 80.31 262 TRP A O 1
ATOM 2079 N N . SER A 1 263 ? -12.755 10.015 20.448 1.00 78.75 263 SER A N 1
ATOM 2080 C CA . SER A 1 263 ? -14.169 9.704 20.187 1.00 78.75 263 SER A CA 1
ATOM 2081 C C . SER A 1 263 ? -14.722 10.349 18.906 1.00 78.75 263 SER A C 1
ATOM 2083 O O . SER A 1 263 ? -15.454 9.709 18.149 1.00 78.75 263 SER A O 1
ATOM 2085 N N . GLU A 1 264 ? -14.314 11.587 18.623 1.00 82.94 264 GLU A N 1
ATOM 2086 C CA . GLU A 1 264 ? -14.691 12.326 17.416 1.00 82.94 264 GLU A CA 1
ATOM 2087 C C . GLU A 1 264 ? -14.115 11.664 16.153 1.00 82.94 264 GLU A C 1
ATOM 2089 O O . GLU A 1 264 ? -14.842 11.418 15.194 1.00 82.94 264 GLU A O 1
ATOM 2094 N N . ASN A 1 265 ? -12.833 11.293 16.178 1.00 83.56 265 ASN A N 1
ATOM 2095 C CA . ASN A 1 265 ? -12.149 10.618 15.073 1.00 83.56 265 ASN A CA 1
ATOM 2096 C C . ASN A 1 265 ? -12.764 9.246 14.769 1.00 83.56 265 ASN A C 1
ATOM 2098 O O . ASN A 1 265 ? -12.985 8.913 13.608 1.00 83.56 265 ASN A O 1
ATOM 2102 N N . ILE A 1 266 ? -13.082 8.465 15.807 1.00 83.12 266 ILE A N 1
ATOM 2103 C CA . ILE A 1 266 ? -13.732 7.152 15.660 1.00 83.12 266 ILE A CA 1
ATOM 2104 C C . ILE A 1 266 ? -15.087 7.306 14.964 1.00 83.12 266 ILE A C 1
ATOM 2106 O O . ILE A 1 266 ? -15.402 6.541 14.054 1.00 83.12 266 ILE A O 1
ATOM 2110 N N . THR A 1 267 ? -15.863 8.317 15.364 1.00 83.44 267 THR A N 1
ATOM 2111 C CA . THR A 1 267 ? -17.177 8.604 14.776 1.00 83.44 267 THR A CA 1
ATOM 2112 C C . THR A 1 267 ? -17.042 9.005 13.307 1.00 83.44 267 THR A C 1
ATOM 2114 O O . THR A 1 267 ? -17.717 8.426 12.463 1.00 83.44 267 THR A O 1
ATOM 2117 N N . ARG A 1 268 ? -16.095 9.893 12.972 1.00 83.94 268 ARG A N 1
ATOM 2118 C CA . ARG A 1 268 ? -15.826 10.303 11.580 1.00 83.94 268 ARG A CA 1
ATOM 2119 C C . ARG A 1 268 ? -15.410 9.132 10.688 1.00 83.94 268 ARG A C 1
ATOM 2121 O O . ARG A 1 268 ? -15.881 9.031 9.560 1.00 83.94 268 ARG A O 1
ATOM 2128 N N . ILE A 1 269 ? -14.554 8.234 11.185 1.00 83.94 269 ILE A N 1
ATOM 2129 C CA . ILE A 1 269 ? -14.171 7.012 10.457 1.00 83.94 269 ILE A CA 1
ATOM 2130 C C . ILE A 1 269 ? -15.406 6.127 10.243 1.00 83.94 269 ILE A C 1
ATOM 2132 O O . ILE A 1 269 ? -15.651 5.670 9.129 1.00 83.94 269 ILE A O 1
ATOM 2136 N N . ALA A 1 270 ? -16.203 5.897 11.288 1.00 83.56 270 ALA A N 1
ATOM 2137 C CA . ALA A 1 270 ? -17.401 5.072 11.184 1.00 83.56 270 ALA A CA 1
ATOM 2138 C C . ALA A 1 270 ? -18.420 5.636 10.180 1.00 83.56 270 ALA A C 1
ATOM 2140 O O . ALA A 1 270 ? -18.950 4.880 9.369 1.00 83.56 270 ALA A O 1
ATOM 2141 N N . GLU A 1 271 ? -18.647 6.949 10.179 1.00 83.12 271 GLU A N 1
ATOM 2142 C CA . GLU A 1 271 ? -19.530 7.632 9.226 1.00 83.12 271 GLU A CA 1
ATOM 2143 C C . GLU A 1 271 ? -19.008 7.529 7.785 1.00 83.12 271 GLU A C 1
ATOM 2145 O O . GLU A 1 271 ? -19.752 7.162 6.870 1.00 83.12 271 GLU A O 1
ATOM 2150 N N . TYR A 1 272 ? -17.712 7.784 7.577 1.00 82.50 272 TYR A N 1
ATOM 2151 C CA . TYR A 1 272 ? -17.095 7.734 6.250 1.00 82.50 272 TYR A CA 1
ATOM 2152 C C . TYR A 1 272 ? -17.151 6.333 5.625 1.00 82.50 272 TYR A C 1
ATOM 2154 O O . TYR A 1 272 ? -17.360 6.192 4.422 1.00 82.50 272 TYR A O 1
ATOM 2162 N N . PHE A 1 273 ? -16.988 5.282 6.434 1.00 82.44 273 PHE A N 1
ATOM 2163 C CA . PHE A 1 273 ? -16.986 3.895 5.960 1.00 82.44 273 PHE A CA 1
ATOM 2164 C C . PHE A 1 273 ? -18.318 3.147 6.168 1.00 82.44 273 PHE A C 1
ATOM 2166 O O . PHE A 1 273 ? -18.373 1.940 5.924 1.00 82.44 273 PHE A O 1
ATOM 2173 N N . ASN A 1 274 ? -19.397 3.829 6.578 1.00 82.06 274 ASN A N 1
ATOM 2174 C CA . ASN A 1 274 ? -20.719 3.239 6.859 1.00 82.06 274 ASN A CA 1
ATOM 2175 C C . ASN A 1 274 ? -20.706 2.103 7.900 1.00 82.06 274 ASN A C 1
ATOM 2177 O O . ASN A 1 274 ? -21.368 1.070 7.740 1.00 82.06 274 ASN A O 1
ATOM 2181 N N . PHE A 1 275 ? -19.950 2.263 8.981 1.00 85.00 275 PHE A N 1
ATOM 2182 C CA . PHE A 1 275 ? -19.957 1.310 10.086 1.00 85.00 275 PHE A CA 1
ATOM 2183 C C . PHE A 1 275 ? -21.074 1.648 11.066 1.00 85.00 275 PHE A C 1
ATOM 2185 O O . PHE A 1 275 ? -21.192 2.779 11.530 1.00 85.00 275 PHE A O 1
ATOM 2192 N N . ASN A 1 276 ? -21.886 0.649 11.409 1.00 81.31 276 ASN A N 1
ATOM 2193 C CA . ASN A 1 276 ? -23.037 0.840 12.282 1.00 81.31 276 ASN A CA 1
ATOM 2194 C C . ASN A 1 276 ? -22.758 0.273 13.669 1.00 81.31 276 ASN A C 1
ATOM 2196 O O . ASN A 1 276 ? -22.307 -0.866 13.811 1.00 81.31 276 ASN A O 1
ATOM 2200 N N . GLN A 1 277 ? -23.087 1.042 14.703 1.00 76.50 277 GLN A N 1
ATOM 2201 C CA . GLN A 1 277 ? -23.068 0.546 16.071 1.00 76.50 277 GLN A CA 1
ATOM 2202 C C . GLN A 1 277 ? -24.417 -0.102 16.400 1.00 76.50 277 GLN A C 1
ATOM 2204 O O . GLN A 1 277 ? -25.470 0.532 16.332 1.00 76.50 277 GLN A O 1
ATOM 2209 N N . LYS A 1 278 ? -24.399 -1.384 16.764 1.00 75.31 278 LYS A N 1
ATOM 2210 C CA . LYS A 1 278 ? -25.581 -2.098 17.252 1.00 75.31 278 LYS A CA 1
ATOM 2211 C C . LYS A 1 278 ? -25.939 -1.628 18.661 1.00 75.31 278 LYS A C 1
ATOM 2213 O O . LYS A 1 278 ? -25.092 -1.194 19.439 1.00 75.31 278 LYS A O 1
ATOM 2218 N N . THR A 1 279 ? -27.204 -1.808 19.030 1.00 60.22 279 THR A N 1
ATOM 2219 C CA . THR A 1 279 ? -27.765 -1.451 20.349 1.00 60.22 279 THR A CA 1
ATOM 2220 C C . THR A 1 279 ? -27.088 -2.146 21.537 1.00 60.22 279 THR A C 1
ATOM 2222 O O . THR A 1 279 ? -27.217 -1.691 22.668 1.00 60.22 279 THR A O 1
ATOM 2225 N N . ASN A 1 280 ? -26.343 -3.227 21.297 1.00 62.44 280 ASN A N 1
ATOM 2226 C CA . ASN A 1 280 ? -25.545 -3.947 22.293 1.00 62.44 280 ASN A CA 1
ATOM 2227 C C . ASN A 1 280 ? -24.104 -3.403 22.444 1.00 62.44 280 ASN A C 1
ATOM 2229 O O . ASN A 1 280 ? -23.307 -4.011 23.153 1.00 62.44 280 ASN A O 1
ATOM 2233 N N . GLY A 1 281 ? -23.747 -2.313 21.754 1.00 63.06 281 GLY A N 1
ATOM 2234 C CA . GLY A 1 281 ? -22.401 -1.729 21.755 1.00 63.06 281 GLY A CA 1
ATOM 2235 C C . GLY A 1 281 ? -21.404 -2.409 20.809 1.00 63.06 281 GLY A C 1
ATOM 2236 O O . GLY A 1 281 ? -20.271 -1.945 20.703 1.00 63.06 281 GLY A O 1
ATOM 2237 N N . THR A 1 282 ? -21.804 -3.473 20.101 1.00 69.19 282 THR A N 1
ATOM 2238 C CA . THR A 1 282 ? -20.968 -4.119 19.072 1.00 69.19 282 THR A CA 1
ATOM 2239 C C . THR A 1 282 ? -21.060 -3.370 17.747 1.00 69.19 282 THR A C 1
ATOM 2241 O O . THR A 1 282 ? -22.106 -2.823 17.409 1.00 69.19 282 THR A O 1
ATOM 2244 N N . TRP A 1 283 ? -19.970 -3.341 16.989 1.00 76.75 283 TRP A N 1
ATOM 2245 C CA . TRP A 1 283 ? -19.936 -2.711 15.672 1.00 76.75 283 TRP A CA 1
ATOM 2246 C C . TRP A 1 283 ? -20.209 -3.742 14.583 1.00 76.75 283 TRP A C 1
ATOM 2248 O O . TRP A 1 283 ? -19.753 -4.879 14.671 1.00 76.75 283 TRP A O 1
ATOM 2258 N N . GLU A 1 284 ? -20.957 -3.343 13.562 1.00 77.19 284 GLU A N 1
ATOM 2259 C CA . GLU A 1 284 ? -21.157 -4.118 12.346 1.00 77.19 284 GLU A CA 1
ATOM 2260 C C . GLU A 1 284 ? -20.660 -3.317 11.151 1.00 77.19 284 GLU A C 1
ATOM 2262 O O . GLU A 1 284 ? -21.145 -2.224 10.845 1.00 77.19 284 GLU A O 1
ATOM 2267 N N . VAL A 1 285 ? -19.678 -3.896 10.471 1.00 78.31 285 VAL A N 1
ATOM 2268 C CA . VAL A 1 285 ? -19.162 -3.367 9.217 1.00 78.31 285 VAL A CA 1
ATOM 2269 C C . VAL A 1 285 ? -20.099 -3.829 8.101 1.00 78.31 285 VAL A C 1
ATOM 2271 O O . VAL A 1 285 ? -20.202 -5.026 7.815 1.00 78.31 285 VAL A O 1
ATOM 2274 N N . GLY A 1 286 ? -20.830 -2.874 7.520 1.00 68.25 286 GLY A N 1
ATOM 2275 C CA . GLY A 1 286 ? -21.719 -3.099 6.380 1.00 68.25 286 GLY A CA 1
ATOM 2276 C C . GLY A 1 286 ? -20.951 -3.403 5.092 1.00 68.25 286 GLY A C 1
ATOM 2277 O O . GLY A 1 286 ? -19.722 -3.434 5.084 1.00 68.25 286 GLY A O 1
ATOM 2278 N N . CYS A 1 287 ? -21.668 -3.635 3.989 1.00 71.12 287 CYS A N 1
ATOM 2279 C CA . CYS A 1 287 ? -21.041 -3.841 2.681 1.00 71.12 287 CYS A CA 1
ATOM 2280 C C . CYS A 1 287 ? -20.118 -2.664 2.307 1.00 71.12 287 CYS A C 1
ATOM 2282 O O . CYS A 1 287 ? -20.408 -1.526 2.676 1.00 71.12 287 CYS A O 1
ATOM 2284 N N . PRO A 1 288 ? -19.025 -2.918 1.568 1.00 67.44 288 PRO A N 1
ATOM 2285 C CA . PRO A 1 288 ? -18.125 -1.875 1.085 1.00 67.44 288 PRO A CA 1
ATOM 2286 C C . PRO A 1 288 ? -18.867 -0.983 0.081 1.00 67.44 288 PRO A C 1
ATOM 2288 O O . PRO A 1 288 ? -18.930 -1.266 -1.115 1.00 67.44 288 PRO A O 1
ATOM 2291 N N . SER A 1 289 ? -19.473 0.086 0.583 1.00 60.00 289 SER A N 1
ATOM 2292 C CA . SER A 1 289 ? -20.135 1.111 -0.214 1.00 60.00 289 SER A CA 1
ATOM 2293 C C . SER A 1 289 ? -19.617 2.475 0.226 1.00 60.00 289 SER A C 1
ATOM 2295 O O . SER A 1 289 ? -19.683 2.772 1.423 1.00 60.00 289 SER A O 1
ATOM 2297 N N . PRO A 1 290 ? -19.111 3.309 -0.696 1.00 54.59 290 PRO A N 1
ATOM 2298 C CA . PRO A 1 290 ? -18.650 4.639 -0.335 1.00 54.59 290 PRO A CA 1
ATOM 2299 C C . PRO A 1 290 ? -19.840 5.492 0.120 1.00 54.59 290 PRO A C 1
ATOM 2301 O O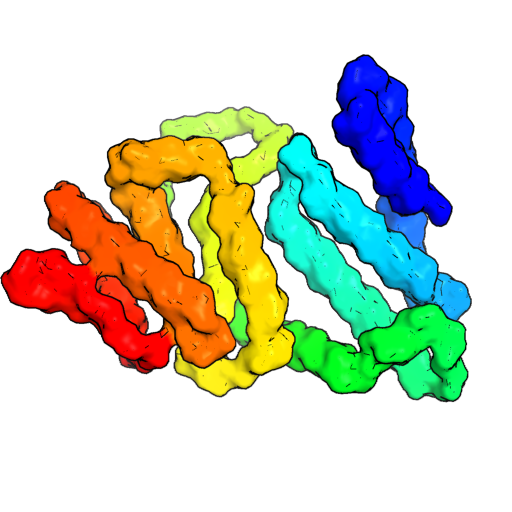 . PRO A 1 290 ? -20.809 5.653 -0.627 1.00 54.59 290 PRO A O 1
ATOM 2304 N N . THR A 1 291 ? -19.784 6.056 1.329 1.00 51.66 291 THR A N 1
ATOM 2305 C CA . THR A 1 291 ? -20.643 7.192 1.685 1.00 51.66 291 THR A CA 1
ATOM 2306 C C . THR A 1 291 ? -20.020 8.434 1.073 1.00 51.66 291 THR A C 1
ATOM 2308 O O . THR A 1 291 ? -18.872 8.760 1.364 1.00 51.66 291 THR A O 1
ATOM 2311 N N . ARG A 1 292 ? -20.760 9.143 0.217 1.00 50.44 292 ARG A N 1
ATOM 2312 C CA . ARG A 1 292 ? -20.394 10.525 -0.110 1.00 50.44 292 ARG A CA 1
ATOM 2313 C C . ARG A 1 292 ? -20.668 11.369 1.133 1.00 50.44 292 ARG A C 1
ATOM 2315 O O . ARG A 1 292 ? -21.835 11.530 1.487 1.00 50.44 292 ARG A O 1
ATOM 2322 N N . ILE A 1 293 ? -19.608 11.851 1.776 1.00 43.59 293 ILE A N 1
ATOM 2323 C CA . ILE A 1 293 ? -19.657 12.981 2.712 1.00 43.59 293 ILE A CA 1
ATOM 2324 C C . ILE A 1 293 ? -19.200 14.214 1.944 1.00 43.59 293 ILE A C 1
ATOM 2326 O O . ILE A 1 293 ? -18.151 14.107 1.270 1.00 43.59 293 ILE A O 1
#

Secondary structure (DSSP, 8-state):
-HHHHHHHHHHHHHH-TT-HHHHHHHHHHHHHHHHHHHHHHHTTTSTTSHHHHHHHHHHHHHHHHH-TTS---HHHHHHHHHHHHHHHHHHHHHHHHH----STTTTTS-HHHHHHHHHHHHHHHHHHT---S-HHHHHH-HHHHGGG--SS-----S-----GGGGGHHHHHHHHHHHTT---TTTHHHHHHHHHHHHHT--HHHHHHHHHT-HHHHHHHHHHHHHHHHHHTTT-HHHHHHHHHHHHHHHHHHHHHT-HHHHHHHHHHHHHTTEEE-TTS-EEE--S-----

Mean predicted aligned error: 14.56 Å

Solvent-accessible surface area (backbone atoms only — not comparable to full-atom values): 16844 Å² total; per-residue (Å²): 112,42,45,60,52,18,48,52,24,47,53,46,24,69,77,42,68,86,44,67,64,30,56,52,50,18,53,53,24,44,66,57,27,54,59,53,47,55,52,41,63,76,47,46,87,48,78,90,49,39,55,61,40,53,53,43,44,53,44,50,52,49,45,63,66,69,43,84,82,54,88,65,50,70,63,56,52,50,55,48,52,51,51,46,50,50,51,54,40,53,46,43,60,56,49,68,73,67,79,67,80,80,54,92,51,47,86,71,60,37,72,68,56,47,48,42,54,50,50,49,48,55,52,50,59,58,41,70,78,53,72,88,66,65,57,57,55,50,53,67,39,51,77,68,56,60,79,74,63,83,81,77,83,85,89,75,96,63,80,78,81,78,54,72,69,68,70,42,50,72,53,51,55,50,43,54,42,49,69,72,66,51,90,46,77,79,51,44,65,60,50,52,54,48,62,66,49,52,71,80,64,58,51,70,66,57,53,49,34,46,75,70,61,36,63,66,50,42,45,52,50,38,55,49,30,51,44,44,26,59,71,33,29,90,82,32,75,68,37,35,62,49,21,47,54,50,38,32,52,45,52,39,52,54,60,70,67,63,52,75,86,54,49,62,26,55,49,48,49,28,58,52,58,50,42,44,74,44,97,85,68,47,51,45,72,54,77,72,51,80,50,90,126

Organism: Talaromyces stipitatus (strain ATCC 10500 / CBS 375.48 / QM 6759 / NRRL 1006) (NCBI:txid441959)

Sequence (293 aa):
MHAVLTISASHLNYLLPQQAENKRAMNIYLSRTLPGFRSGVGTIASLQDTDAVIACGFLLLYYAWDDSNQSIDSDGLLWFATGLSEVITAAYTIQSQDGTNNGIFHNYAIPQYAQMLLDIRTRTASAASYLSYDFDGNFLGRHKLSDQVQDSVSQGGGCREIRLENRLGPIFYTVDSFTLGLDLTGFLPSFMAYSLTWPTKAPKDFVNQINAGESHALLVLLSFYSSVWLTLSNEVWWAHRRCRMMCELILSQLTYQKESFWSENITRIAEYFNFNQKTNGTWEVGCPSPTRI

pLDDT: mean 70.54, std 15.01, range [24.44, 91.75]

Radius of gyration: 22.45 Å; Cα contacts (8 Å, |Δi|>4): 249; chains: 1; bounding box: 62×39×62 Å

Foldseek 3Di:
DLLVQLLVLLVVCVVCVVDVVSVVSNVVSVVVLVVVLVVCLVVLLDLPCLLVSLVSLVSVLVSLVSCPPDPCPVVVSVVSVLVSLVSLLSNLVSCVVPVDQDHPCSVVSPVVLSVLSVVCVVLLVVLVVPPPDDCCCQQQVVVVVVVPPPDDDDDDPDDDPPDLLVLCPVLSSQLSCVLVVHDCVSVVVVVVVSLVVSVVPDDPVLVVCVVVLPLNSLSSVLSSLLSLQLRPLVPDVCSVVVSQVSNQVSQLSNVVVPDPVNPSSSVSSCQQQVWDQDPVRTIGRDHNDGDDD